Protein AF-A0A963A426-F1 (afdb_monomer)

Structure (mmCIF, N/CA/C/O backbone):
data_AF-A0A963A426-F1
#
_entry.id   AF-A0A963A426-F1
#
loop_
_atom_site.group_PDB
_atom_site.id
_atom_site.type_symbol
_atom_site.label_atom_id
_atom_site.label_alt_id
_atom_site.label_comp_id
_atom_site.label_asym_id
_atom_site.label_entity_id
_atom_site.label_seq_id
_atom_site.pdbx_PDB_ins_code
_atom_site.Cartn_x
_atom_site.Cartn_y
_atom_site.Cartn_z
_atom_site.occupancy
_atom_site.B_iso_or_equiv
_atom_site.auth_seq_id
_atom_site.auth_comp_id
_atom_site.auth_asym_id
_atom_site.auth_atom_id
_atom_site.pdbx_PDB_model_num
ATOM 1 N N . ILE A 1 1 ? 0.569 2.159 19.874 1.00 90.38 1 ILE A N 1
ATOM 2 C CA . ILE A 1 1 ? 0.157 2.071 21.298 1.00 90.38 1 ILE A CA 1
ATOM 3 C C . ILE A 1 1 ? -0.007 0.591 21.613 1.00 90.38 1 ILE A C 1
ATOM 5 O O . ILE A 1 1 ? -0.476 -0.128 20.742 1.00 90.38 1 ILE A O 1
ATOM 9 N N . ASP A 1 2 ? 0.405 0.111 22.784 1.00 93.12 2 ASP A N 1
ATOM 10 C CA . ASP A 1 2 ? 0.306 -1.324 23.084 1.00 93.12 2 ASP A CA 1
ATOM 11 C C . ASP A 1 2 ? -1.154 -1.794 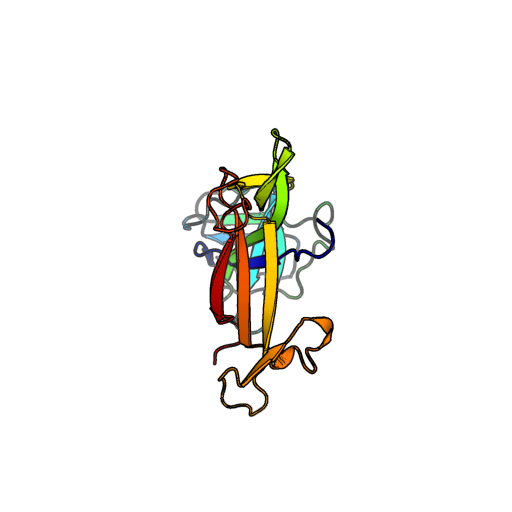23.092 1.00 93.12 2 ASP A C 1
ATOM 13 O O . ASP A 1 2 ? -2.046 -1.092 23.576 1.00 93.12 2 ASP A O 1
ATOM 17 N N . GLY A 1 3 ? -1.388 -2.983 22.533 1.00 93.38 3 GLY A N 1
ATOM 18 C CA . GLY A 1 3 ? -2.722 -3.569 22.401 1.00 93.38 3 GLY A CA 1
ATOM 19 C C . GLY A 1 3 ? -3.587 -2.966 21.290 1.00 93.38 3 GLY A C 1
ATOM 20 O O . GLY A 1 3 ? -4.756 -3.321 21.209 1.00 93.38 3 GLY A O 1
ATOM 21 N N . THR A 1 4 ? -3.048 -2.075 20.450 1.00 96.62 4 THR A N 1
ATOM 22 C CA . THR A 1 4 ? -3.730 -1.530 19.261 1.00 96.62 4 THR A CA 1
ATOM 23 C C . THR A 1 4 ? -2.982 -1.942 18.003 1.00 96.62 4 THR A C 1
ATOM 25 O O . THR A 1 4 ? -1.750 -1.907 18.007 1.00 96.62 4 THR A O 1
ATOM 28 N N . ASP A 1 5 ? -3.701 -2.215 16.924 1.00 96.81 5 ASP A N 1
ATOM 29 C CA . ASP A 1 5 ? -3.092 -2.670 15.676 1.00 96.81 5 ASP A CA 1
ATOM 30 C C . ASP A 1 5 ? -2.456 -1.524 14.872 1.00 96.81 5 ASP A C 1
ATOM 32 O O . ASP A 1 5 ? -2.821 -0.350 15.006 1.00 96.81 5 ASP A O 1
ATOM 36 N N . LEU A 1 6 ? -1.500 -1.885 14.012 1.00 95.69 6 LEU A N 1
ATOM 37 C CA . LEU A 1 6 ? -0.996 -1.055 12.919 1.00 95.69 6 LEU A CA 1
ATOM 38 C C . LEU A 1 6 ? -1.442 -1.688 11.607 1.00 95.69 6 LEU A C 1
ATOM 40 O O . LEU A 1 6 ? -1.247 -2.882 11.397 1.00 95.69 6 LEU A O 1
ATOM 44 N N . ILE A 1 7 ? -2.009 -0.879 10.718 1.00 95.06 7 ILE A N 1
ATOM 45 C CA . ILE A 1 7 ? -2.480 -1.336 9.413 1.00 95.06 7 ILE A CA 1
ATOM 46 C C . ILE A 1 7 ? -1.614 -0.715 8.331 1.00 95.06 7 ILE A C 1
ATOM 48 O O . ILE A 1 7 ? -1.626 0.501 8.156 1.00 95.06 7 ILE A O 1
ATOM 52 N N . THR A 1 8 ? -0.905 -1.551 7.582 1.00 95.12 8 THR A N 1
ATOM 53 C CA . THR A 1 8 ? -0.188 -1.126 6.380 1.00 95.12 8 THR A CA 1
ATOM 54 C C . THR A 1 8 ? -1.044 -1.421 5.156 1.00 95.12 8 THR A C 1
ATOM 56 O O . THR A 1 8 ? -1.484 -2.549 4.938 1.00 95.12 8 THR A O 1
ATOM 59 N N . VAL A 1 9 ? -1.276 -0.396 4.343 1.00 92.62 9 VAL A N 1
ATOM 60 C CA . VAL A 1 9 ? -1.959 -0.497 3.056 1.00 92.62 9 VAL A CA 1
ATOM 61 C C . VAL A 1 9 ? -0.948 -0.224 1.957 1.00 92.62 9 VAL A C 1
ATOM 63 O O . VAL A 1 9 ? -0.367 0.861 1.888 1.00 92.62 9 VAL A O 1
ATOM 66 N N . THR A 1 10 ? -0.775 -1.202 1.073 1.00 92.81 10 THR A N 1
ATOM 67 C CA . THR A 1 10 ? 0.033 -1.072 -0.137 1.00 92.81 10 THR A CA 1
ATOM 68 C C . THR A 1 10 ? -0.809 -1.305 -1.378 1.00 92.81 10 THR A C 1
ATOM 70 O O . THR A 1 10 ? -1.684 -2.173 -1.406 1.00 92.81 10 THR A O 1
ATOM 73 N N . ARG A 1 11 ? -0.581 -0.499 -2.415 1.00 92.12 11 ARG A N 1
ATOM 74 C CA . ARG A 1 11 ? -1.287 -0.629 -3.696 1.00 92.12 11 ARG A CA 1
ATOM 75 C C . ARG A 1 11 ? -0.521 0.049 -4.823 1.00 92.12 11 ARG A C 1
ATOM 77 O O . ARG A 1 11 ? 0.248 0.975 -4.582 1.00 92.12 11 ARG A O 1
ATOM 84 N N . ALA A 1 12 ? -0.803 -0.361 -6.054 1.00 92.50 12 ALA A N 1
ATOM 85 C CA . ALA A 1 12 ? -0.547 0.490 -7.207 1.00 92.50 12 ALA A CA 1
ATOM 86 C C . ALA A 1 12 ? -1.471 1.719 -7.155 1.00 92.50 12 ALA A C 1
ATOM 88 O O . ALA A 1 12 ? -2.623 1.636 -6.703 1.00 92.50 12 ALA A O 1
ATOM 89 N N . ASP A 1 13 ? -0.948 2.863 -7.574 1.00 91.62 13 ASP A N 1
ATOM 90 C CA . ASP A 1 13 ? -1.741 4.062 -7.781 1.00 91.62 13 ASP A CA 1
ATOM 91 C C . ASP A 1 13 ? -2.519 3.993 -9.099 1.00 91.62 13 ASP A C 1
ATOM 93 O O . ASP A 1 13 ? -2.223 3.173 -9.966 1.00 91.62 13 ASP A O 1
ATOM 97 N N . ASP A 1 14 ? -3.514 4.864 -9.250 1.00 88.12 14 ASP A N 1
ATOM 98 C CA . ASP A 1 14 ? -4.361 4.880 -10.448 1.00 88.12 14 ASP A CA 1
ATOM 99 C C . ASP A 1 14 ? -3.643 5.501 -11.661 1.00 88.12 14 ASP A C 1
ATOM 101 O O . ASP A 1 14 ? -4.079 5.330 -12.801 1.00 88.12 14 ASP A O 1
ATOM 105 N N . CYS A 1 15 ? -2.538 6.221 -11.437 1.00 90.31 15 CYS A N 1
ATOM 106 C CA . CYS A 1 15 ? -1.691 6.710 -12.519 1.00 90.31 15 CYS A CA 1
ATOM 107 C C . CYS A 1 15 ? -0.744 5.597 -12.990 1.00 90.31 15 CYS A C 1
ATOM 109 O O . CYS A 1 15 ? -0.148 4.880 -12.180 1.00 90.31 15 CYS A O 1
ATOM 111 N N . GLY A 1 16 ? -0.528 5.516 -14.304 1.00 90.31 16 GLY A N 1
ATOM 112 C CA . GLY A 1 16 ? 0.486 4.636 -14.877 1.00 90.31 16 GLY A CA 1
ATOM 113 C C . GLY A 1 16 ? 1.101 5.159 -16.171 1.00 90.31 16 GLY A C 1
ATOM 114 O O . GLY A 1 16 ? 0.702 6.201 -16.705 1.00 90.31 16 GLY A O 1
ATOM 115 N N . ALA A 1 17 ? 2.080 4.410 -16.672 1.00 93.75 17 ALA A N 1
ATOM 116 C CA . ALA A 1 17 ? 2.681 4.593 -17.985 1.00 93.75 17 ALA A CA 1
ATOM 117 C C . ALA A 1 17 ? 2.955 3.243 -18.657 1.00 93.75 17 ALA A C 1
ATOM 119 O O . ALA A 1 17 ? 3.221 2.240 -17.993 1.00 93.75 17 ALA A O 1
ATOM 120 N N . TYR A 1 18 ? 2.919 3.240 -19.987 1.00 92.00 18 TYR A N 1
ATOM 121 C CA . TYR A 1 18 ? 3.330 2.097 -20.797 1.00 92.00 18 TYR A CA 1
ATOM 122 C C . TYR A 1 18 ? 4.819 2.171 -21.110 1.00 92.00 18 TYR A C 1
ATOM 124 O O . TYR A 1 18 ? 5.374 3.265 -21.296 1.00 92.00 18 TYR A O 1
ATOM 132 N N . LEU A 1 19 ? 5.449 1.004 -21.216 1.00 92.94 19 LEU A N 1
ATOM 133 C CA . LEU A 1 19 ? 6.799 0.904 -21.749 1.00 92.94 19 LEU A CA 1
ATOM 134 C C . LEU A 1 19 ? 6.794 1.266 -23.242 1.00 92.94 19 LEU A C 1
ATOM 136 O O . LEU A 1 19 ? 5.920 0.851 -23.999 1.00 92.94 19 LEU A O 1
ATOM 140 N N . VAL A 1 20 ? 7.782 2.051 -23.673 1.00 89.38 20 VAL A N 1
ATOM 141 C CA . VAL A 1 20 ? 7.953 2.449 -25.091 1.00 89.38 20 VAL A CA 1
ATOM 142 C C . VAL A 1 20 ? 8.964 1.585 -25.838 1.00 89.38 20 VAL A C 1
ATOM 144 O O . VAL A 1 20 ? 9.078 1.680 -27.057 1.00 89.38 20 VAL A O 1
ATOM 147 N N . GLY A 1 21 ? 9.674 0.717 -25.123 1.00 74.94 21 GLY A N 1
ATOM 148 C CA . GLY A 1 21 ? 10.574 -0.276 -25.688 1.00 74.94 21 GLY A CA 1
ATOM 149 C C . GLY A 1 21 ? 10.591 -1.526 -24.821 1.00 74.94 21 GLY A C 1
ATOM 150 O O . GLY A 1 21 ? 10.391 -1.448 -23.609 1.00 74.94 21 GLY A O 1
ATOM 151 N N . ASN A 1 22 ? 10.828 -2.676 -25.448 1.00 67.75 22 ASN A N 1
ATOM 152 C CA . ASN A 1 22 ? 11.162 -3.890 -24.717 1.00 67.75 22 ASN A CA 1
ATOM 153 C C . ASN A 1 22 ? 12.520 -3.686 -24.037 1.00 67.75 22 ASN A C 1
ATOM 155 O O . ASN A 1 22 ? 13.438 -3.119 -24.636 1.00 67.75 22 ASN A O 1
ATOM 159 N N . MET A 1 23 ? 12.675 -4.167 -22.810 1.00 79.38 23 MET A N 1
ATOM 160 C CA . MET A 1 23 ? 14.001 -4.310 -22.226 1.00 79.38 23 MET A CA 1
ATOM 161 C C . MET A 1 23 ? 14.728 -5.434 -22.982 1.00 79.38 23 MET A C 1
ATOM 163 O O . MET A 1 23 ? 14.692 -6.581 -22.563 1.00 79.38 23 MET A O 1
ATOM 167 N N . ASP A 1 24 ? 15.394 -5.136 -24.107 1.00 75.44 24 ASP A N 1
ATOM 168 C CA . ASP A 1 24 ? 16.134 -6.147 -24.896 1.00 75.44 24 ASP A CA 1
ATOM 169 C C . ASP A 1 24 ? 17.109 -6.961 -24.026 1.00 75.44 24 ASP A C 1
ATOM 171 O O . ASP A 1 24 ? 17.360 -8.142 -24.262 1.00 75.44 24 ASP A O 1
ATOM 175 N N . THR A 1 25 ? 17.628 -6.323 -22.976 1.00 80.69 25 THR A N 1
ATOM 176 C CA . THR A 1 25 ? 18.211 -6.995 -21.818 1.00 80.69 25 THR A CA 1
ATOM 177 C C . THR A 1 25 ? 17.698 -6.341 -20.544 1.00 80.69 25 THR A C 1
ATOM 179 O O . THR A 1 25 ? 17.582 -5.111 -20.482 1.00 80.69 25 THR A O 1
ATOM 182 N N . ASP A 1 26 ? 17.439 -7.151 -19.514 1.00 83.56 26 ASP A N 1
ATOM 183 C CA . ASP A 1 26 ? 17.276 -6.634 -18.156 1.00 83.56 26 ASP A CA 1
ATOM 184 C C . ASP A 1 26 ? 18.511 -5.788 -17.829 1.00 83.56 26 ASP A C 1
ATOM 186 O O . ASP A 1 26 ? 19.644 -6.193 -18.092 1.00 83.56 26 ASP A O 1
ATOM 190 N N . ASN A 1 27 ? 18.300 -4.571 -17.357 1.00 87.06 27 ASN A N 1
ATOM 191 C CA . ASN A 1 27 ? 19.330 -3.627 -16.961 1.00 87.06 27 ASN A CA 1
ATOM 192 C C . ASN A 1 27 ? 18.697 -2.596 -16.019 1.00 87.06 27 ASN A C 1
ATOM 194 O O . ASN A 1 27 ? 17.484 -2.572 -15.845 1.00 87.06 27 ASN A O 1
ATOM 198 N N . ALA A 1 28 ? 19.511 -1.701 -15.460 1.00 92.94 28 ALA A N 1
ATOM 199 C CA . ALA A 1 28 ? 19.079 -0.746 -14.441 1.00 92.94 28 ALA A CA 1
ATOM 200 C C . ALA A 1 28 ? 18.176 0.402 -14.951 1.00 92.94 28 ALA A C 1
ATOM 202 O O . ALA A 1 28 ? 18.089 1.430 -14.279 1.00 92.94 28 ALA A O 1
ATOM 203 N N . ASN A 1 29 ? 17.548 0.278 -16.125 1.00 93.88 29 ASN A N 1
ATOM 204 C CA . ASN A 1 29 ? 16.717 1.306 -16.748 1.00 93.88 29 ASN A CA 1
ATOM 205 C C . ASN A 1 29 ? 15.418 0.723 -17.305 1.00 93.88 29 ASN A C 1
ATOM 207 O O . ASN A 1 29 ? 15.432 -0.254 -18.049 1.00 93.88 29 ASN A O 1
ATOM 211 N N . VAL A 1 30 ? 14.314 1.411 -17.032 1.00 94.69 30 VAL A N 1
ATOM 212 C CA . VAL A 1 30 ? 13.008 1.173 -17.651 1.00 94.69 30 VAL A CA 1
ATOM 213 C C . VAL A 1 30 ? 12.637 2.404 -18.472 1.00 94.69 30 VAL A C 1
ATOM 215 O O . VAL A 1 30 ? 12.715 3.526 -17.973 1.00 94.69 30 VAL A O 1
ATOM 218 N N . GLN A 1 31 ? 12.252 2.213 -19.733 1.00 94.31 31 GLN A N 1
ATOM 219 C CA . GLN A 1 31 ? 11.863 3.304 -20.628 1.00 94.31 31 GLN A CA 1
ATOM 220 C C . GLN A 1 31 ? 10.352 3.332 -20.821 1.00 94.31 31 GLN A C 1
ATOM 222 O O . GLN A 1 31 ? 9.761 2.369 -21.307 1.00 94.31 31 GLN A O 1
ATOM 227 N N . VAL A 1 32 ? 9.734 4.459 -20.481 1.00 94.44 32 VAL A N 1
ATOM 228 C CA . VAL A 1 32 ? 8.285 4.669 -20.566 1.00 94.44 32 VAL A CA 1
ATOM 229 C C . VAL A 1 32 ? 7.948 5.872 -21.436 1.00 94.44 32 VAL A C 1
ATOM 231 O O . VAL A 1 32 ? 8.805 6.722 -21.704 1.00 94.44 32 VAL A O 1
ATOM 234 N N . SER A 1 33 ? 6.694 5.952 -21.880 1.00 93.31 33 SER A N 1
ATOM 235 C CA . SER A 1 33 ? 6.192 7.135 -22.585 1.00 93.31 33 SER A CA 1
ATOM 236 C C . SER A 1 33 ? 6.330 8.356 -21.685 1.00 93.31 33 SER A C 1
ATOM 238 O O . SER A 1 33 ? 5.850 8.343 -20.554 1.00 93.31 33 SER A O 1
ATOM 240 N N . ALA A 1 34 ? 6.969 9.419 -22.174 1.00 92.06 34 ALA A N 1
ATOM 241 C CA . ALA A 1 34 ? 7.013 10.694 -21.458 1.00 92.06 34 ALA A CA 1
ATOM 242 C C . ALA A 1 34 ? 5.632 11.374 -21.416 1.00 92.06 34 ALA A C 1
ATOM 244 O O . ALA A 1 34 ? 5.368 12.151 -20.504 1.00 92.06 34 ALA A O 1
ATOM 245 N N . ASP A 1 35 ? 4.755 11.059 -22.375 1.00 90.94 35 ASP A N 1
ATOM 246 C CA . ASP A 1 35 ? 3.339 11.421 -22.328 1.00 90.94 35 ASP A CA 1
ATOM 247 C C . ASP A 1 35 ? 2.597 10.376 -21.490 1.00 90.94 35 ASP A C 1
ATOM 249 O O . ASP A 1 35 ? 2.235 9.298 -21.974 1.00 90.94 35 ASP A O 1
ATOM 253 N N . ASN A 1 36 ? 2.496 10.642 -20.190 1.00 91.00 36 ASN A N 1
ATOM 254 C CA . ASN A 1 36 ? 1.824 9.778 -19.233 1.00 91.00 36 ASN A CA 1
ATOM 255 C C . ASN A 1 36 ? 1.200 10.597 -18.092 1.00 91.00 36 ASN A C 1
ATOM 257 O O . ASN A 1 36 ? 1.490 11.777 -17.906 1.00 91.00 36 ASN A O 1
ATOM 261 N N . THR A 1 37 ? 0.325 9.956 -17.316 1.00 86.94 37 THR A N 1
ATOM 262 C CA . THR A 1 37 ? -0.428 10.612 -16.229 1.00 86.94 37 THR A CA 1
ATOM 263 C C . THR A 1 37 ? 0.327 10.708 -14.902 1.00 86.94 37 THR A C 1
ATOM 265 O O . THR A 1 37 ? -0.170 11.310 -13.952 1.00 86.94 37 THR A O 1
ATOM 268 N N . CYS A 1 38 ? 1.510 10.103 -14.807 1.00 88.44 38 CYS A N 1
ATOM 269 C CA . CYS A 1 38 ? 2.319 10.085 -13.602 1.00 88.44 38 CYS A CA 1
ATOM 270 C C . CYS A 1 38 ? 3.433 11.132 -13.662 1.00 88.44 38 CYS A C 1
ATOM 272 O O . CYS A 1 38 ? 4.339 11.088 -14.491 1.00 88.44 38 CYS A O 1
ATOM 274 N N . ALA A 1 39 ? 3.459 12.022 -12.675 1.00 91.25 39 ALA A N 1
ATOM 275 C CA . ALA A 1 39 ? 4.630 12.850 -12.407 1.00 91.25 39 ALA A CA 1
ATOM 276 C C . ALA A 1 39 ? 5.716 12.013 -11.701 1.00 91.25 39 ALA A C 1
ATOM 278 O O . ALA A 1 39 ? 5.883 12.140 -10.489 1.00 91.25 39 ALA A O 1
ATOM 279 N N . PHE A 1 40 ? 6.368 11.081 -12.408 1.00 94.75 40 PHE A N 1
ATOM 280 C CA . PHE A 1 40 ? 7.450 10.265 -11.841 1.00 94.75 40 PHE A CA 1
ATOM 281 C C . PHE A 1 40 ? 8.642 11.135 -11.451 1.00 94.75 40 PHE A C 1
ATOM 283 O O . PHE A 1 40 ? 9.150 11.911 -12.259 1.00 94.75 40 PHE A O 1
ATOM 290 N N . GLU A 1 41 ? 9.116 10.960 -10.225 1.00 94.75 41 GLU A N 1
ATOM 291 C CA . GLU A 1 41 ? 10.240 11.712 -9.685 1.00 94.75 41 GLU A CA 1
ATOM 292 C C . GLU A 1 41 ? 11.267 10.793 -9.019 1.00 94.75 41 GLU A C 1
ATOM 294 O O . GLU A 1 41 ? 11.003 9.627 -8.716 1.00 94.75 41 GLU A O 1
ATOM 299 N N . GLN A 1 42 ? 12.464 11.332 -8.777 1.00 96.19 42 GLN A N 1
ATOM 300 C CA . GLN A 1 42 ? 13.473 10.637 -7.987 1.00 96.19 42 GLN A CA 1
ATOM 301 C C . GLN A 1 42 ? 12.897 10.257 -6.616 1.00 96.19 42 GLN A C 1
ATOM 303 O O . GLN A 1 42 ? 12.195 11.045 -5.982 1.00 96.19 42 GLN A O 1
ATOM 308 N N . ASN A 1 43 ? 13.244 9.061 -6.145 1.00 96.19 43 ASN A N 1
ATOM 309 C CA . ASN A 1 43 ? 12.800 8.450 -4.893 1.00 96.19 43 ASN A CA 1
ATOM 310 C C . ASN A 1 43 ? 11.337 7.997 -4.825 1.00 96.19 43 ASN A C 1
ATOM 312 O O . ASN A 1 43 ? 10.928 7.473 -3.784 1.00 96.19 43 ASN A O 1
ATOM 316 N N . ASP A 1 44 ? 10.559 8.146 -5.895 1.00 95.62 44 ASP A N 1
ATOM 317 C CA . ASP A 1 44 ? 9.266 7.472 -5.972 1.00 95.62 44 ASP A CA 1
ATOM 318 C C . ASP A 1 44 ? 9.470 5.949 -5.969 1.00 95.62 44 ASP A C 1
ATOM 320 O O . ASP A 1 44 ? 10.386 5.425 -6.613 1.00 95.62 44 ASP A O 1
ATOM 324 N N . LEU A 1 45 ? 8.593 5.243 -5.252 1.00 95.75 45 LEU A N 1
ATOM 325 C CA . LEU A 1 45 ? 8.429 3.802 -5.410 1.00 95.75 45 LEU A CA 1
ATOM 326 C C . LEU A 1 45 ? 7.502 3.549 -6.590 1.00 95.75 45 LEU A C 1
ATOM 328 O O . LEU A 1 45 ? 6.448 4.179 -6.713 1.00 95.75 45 LEU A O 1
ATOM 332 N N . VAL A 1 46 ? 7.885 2.610 -7.442 1.00 96.38 46 VAL A N 1
ATOM 333 C CA . VAL A 1 46 ? 7.124 2.236 -8.628 1.00 96.38 46 VAL A CA 1
ATOM 334 C C . VAL A 1 46 ? 7.048 0.726 -8.761 1.00 96.38 46 VAL A C 1
ATOM 336 O O . VAL A 1 46 ? 8.003 0.008 -8.466 1.00 96.38 46 VAL A O 1
ATOM 339 N N . LEU A 1 47 ? 5.884 0.259 -9.199 1.00 96.19 47 LEU A N 1
ATOM 340 C CA . LEU A 1 47 ? 5.596 -1.138 -9.477 1.00 96.19 47 LEU A CA 1
ATOM 341 C C . LEU A 1 47 ? 5.510 -1.309 -10.991 1.00 96.19 47 LEU A C 1
ATOM 343 O O . LEU A 1 47 ? 4.641 -0.704 -11.619 1.00 96.19 47 LEU A O 1
ATOM 347 N N . ILE A 1 48 ? 6.385 -2.126 -11.565 1.00 95.19 48 ILE A N 1
ATOM 348 C CA . ILE A 1 48 ? 6.258 -2.597 -12.945 1.00 95.19 48 ILE A CA 1
ATOM 349 C C . ILE A 1 48 ? 5.577 -3.962 -12.936 1.00 95.19 48 ILE A C 1
ATOM 351 O O . ILE A 1 48 ? 5.903 -4.800 -12.100 1.00 95.19 48 ILE A O 1
ATOM 355 N N . SER A 1 49 ? 4.617 -4.182 -13.831 1.00 94.50 49 SER A N 1
ATOM 356 C CA . SER A 1 49 ? 3.890 -5.448 -13.924 1.00 94.50 49 SER A CA 1
ATOM 357 C C . SER A 1 49 ? 3.485 -5.762 -15.356 1.00 94.50 49 SER A C 1
ATOM 359 O O . SER A 1 49 ? 3.103 -4.872 -16.114 1.00 94.50 49 SER A O 1
ATOM 361 N N . ASP A 1 50 ? 3.492 -7.050 -15.683 1.00 92.00 50 ASP A N 1
ATOM 362 C CA . ASP A 1 50 ? 2.747 -7.624 -16.804 1.00 92.00 50 ASP A CA 1
ATOM 363 C C . ASP A 1 50 ? 1.753 -8.681 -16.292 1.00 92.00 50 ASP A C 1
ATOM 365 O O . ASP A 1 50 ? 1.448 -8.720 -15.097 1.00 92.00 50 ASP A O 1
ATOM 369 N N . CYS A 1 51 ? 1.213 -9.525 -17.179 1.00 87.00 51 CYS A N 1
ATOM 370 C CA . CYS A 1 51 ? 0.230 -10.547 -16.810 1.00 87.00 51 CYS A CA 1
ATOM 371 C C . CYS A 1 51 ? 0.766 -11.642 -15.871 1.00 87.00 51 CYS A C 1
ATOM 373 O O . CYS A 1 51 ? -0.039 -12.384 -15.310 1.00 87.00 51 CYS A O 1
ATOM 375 N N . GLY A 1 52 ? 2.086 -11.805 -15.746 1.00 88.31 52 GLY A N 1
ATOM 376 C CA . GLY A 1 52 ? 2.688 -12.935 -15.035 1.00 88.31 52 GLY A CA 1
ATOM 377 C C . GLY A 1 52 ? 3.581 -12.551 -13.863 1.00 88.31 52 GLY A C 1
ATOM 378 O O . GLY A 1 52 ? 3.686 -13.325 -12.913 1.00 88.31 52 GLY A O 1
ATOM 379 N N . THR A 1 53 ? 4.242 -11.395 -13.913 1.00 91.50 53 THR A N 1
ATOM 380 C CA . THR A 1 53 ? 5.174 -10.967 -12.862 1.00 91.50 53 THR A CA 1
ATOM 381 C C . THR A 1 53 ? 5.077 -9.477 -12.591 1.00 91.50 53 THR A C 1
ATOM 383 O O . THR A 1 53 ? 4.712 -8.690 -13.464 1.00 91.50 53 THR A O 1
ATOM 386 N N . SER A 1 54 ? 5.477 -9.098 -11.381 1.00 94.00 54 SER A N 1
ATOM 387 C CA . SER A 1 54 ? 5.613 -7.707 -10.978 1.00 94.00 54 SER A CA 1
ATOM 388 C C . SER A 1 54 ? 6.880 -7.502 -10.159 1.00 94.00 54 SER A C 1
ATOM 390 O O . SER A 1 54 ? 7.175 -8.327 -9.293 1.00 94.00 54 SER A O 1
ATOM 392 N N . ASP A 1 55 ? 7.563 -6.380 -10.362 1.00 95.75 55 ASP A N 1
ATOM 393 C CA . ASP A 1 55 ? 8.716 -5.953 -9.571 1.00 95.75 55 ASP A CA 1
ATOM 394 C C . ASP A 1 55 ? 8.490 -4.551 -8.998 1.00 95.75 55 ASP A C 1
ATOM 396 O O . ASP A 1 55 ? 7.921 -3.674 -9.649 1.00 95.75 55 ASP A O 1
ATOM 400 N N . LEU A 1 56 ? 8.961 -4.334 -7.771 1.00 95.94 56 LEU A N 1
ATOM 401 C CA . LEU A 1 56 ? 8.934 -3.043 -7.088 1.00 95.94 56 LEU A CA 1
ATOM 402 C C . LEU A 1 56 ? 10.350 -2.469 -7.042 1.00 95.94 56 LEU A C 1
ATOM 404 O O . LEU A 1 56 ? 11.281 -3.164 -6.634 1.00 95.94 56 LEU A O 1
ATOM 408 N N . PHE A 1 57 ? 10.509 -1.194 -7.390 1.00 96.69 57 PHE A N 1
ATOM 409 C CA . PHE A 1 57 ? 11.783 -0.495 -7.239 1.00 96.69 57 PHE A CA 1
ATOM 410 C C . PHE A 1 57 ? 11.598 0.989 -6.909 1.00 96.69 57 PHE A C 1
ATOM 412 O O . PHE A 1 57 ? 10.553 1.586 -7.158 1.00 96.69 57 PHE A O 1
ATOM 419 N N . GLN A 1 58 ? 12.639 1.594 -6.346 1.00 96.69 58 GLN A N 1
ATOM 420 C CA . GLN A 1 58 ? 12.765 3.030 -6.141 1.00 96.69 58 GLN A CA 1
ATOM 421 C C . GLN A 1 58 ? 13.507 3.668 -7.319 1.00 96.69 58 GLN A C 1
ATOM 423 O O . GLN A 1 58 ? 14.593 3.219 -7.703 1.00 96.69 58 GLN A O 1
ATOM 428 N N . ILE A 1 59 ? 12.952 4.753 -7.858 1.00 96.94 59 ILE A N 1
ATOM 429 C CA . ILE A 1 59 ? 13.596 5.553 -8.904 1.00 96.94 59 ILE A CA 1
ATOM 430 C C . ILE A 1 59 ? 14.822 6.272 -8.326 1.00 96.94 59 ILE A C 1
ATOM 432 O O . ILE A 1 59 ? 14.743 6.967 -7.315 1.00 96.94 59 ILE A O 1
ATOM 436 N N . THR A 1 60 ? 15.959 6.143 -9.005 1.00 97.12 60 THR A N 1
ATOM 437 C CA . THR A 1 60 ? 17.264 6.659 -8.553 1.00 97.12 60 THR A CA 1
ATOM 438 C C . THR A 1 60 ? 17.784 7.856 -9.345 1.00 97.12 60 THR A C 1
ATOM 440 O O . THR A 1 60 ? 18.658 8.566 -8.851 1.00 97.12 60 THR A O 1
ATOM 443 N N . ASN A 1 61 ? 17.257 8.127 -10.539 1.00 96.56 61 ASN A N 1
ATOM 444 C CA . ASN A 1 61 ? 17.546 9.341 -11.308 1.00 96.56 61 ASN A CA 1
ATOM 445 C C . ASN A 1 61 ? 16.429 10.382 -11.140 1.00 96.56 61 ASN A C 1
ATOM 447 O O . ASN A 1 61 ? 15.392 10.079 -10.570 1.00 96.56 61 ASN A O 1
ATOM 451 N N . ASN A 1 62 ? 16.626 11.588 -11.678 1.00 96.56 62 ASN A N 1
ATOM 452 C CA . ASN A 1 62 ? 15.537 12.533 -11.937 1.00 96.56 62 ASN A CA 1
ATOM 453 C C . ASN A 1 62 ? 14.965 12.234 -13.332 1.00 96.56 62 ASN A C 1
ATOM 455 O O . ASN A 1 62 ? 15.647 12.540 -14.317 1.00 96.56 62 ASN A O 1
ATOM 459 N N . PRO A 1 63 ? 13.783 11.599 -13.452 1.00 94.62 63 PRO A N 1
ATOM 460 C CA . PRO A 1 63 ? 13.232 11.239 -14.748 1.00 94.62 63 PRO A CA 1
ATOM 461 C C . PRO A 1 63 ? 12.889 12.471 -15.578 1.00 94.62 63 PRO A C 1
ATOM 463 O O . PRO A 1 63 ? 12.366 13.463 -15.078 1.00 94.62 63 PRO A O 1
ATOM 466 N N . GLY A 1 64 ? 13.168 12.394 -16.873 1.00 89.50 64 GLY A N 1
ATOM 467 C CA . GLY A 1 64 ? 12.841 13.437 -17.831 1.00 89.50 64 GLY A CA 1
ATOM 468 C C . GLY A 1 64 ? 13.130 12.978 -19.253 1.00 89.50 64 GLY A C 1
ATOM 469 O O . GLY A 1 64 ? 13.785 11.955 -19.463 1.00 89.50 64 GLY A O 1
ATOM 470 N N . GLY A 1 65 ? 12.626 13.736 -20.221 1.00 86.06 65 GLY A N 1
ATOM 471 C CA . GLY A 1 65 ? 12.817 13.474 -21.644 1.00 86.06 65 GLY A CA 1
ATOM 472 C C . GLY A 1 65 ? 11.602 13.879 -22.470 1.00 86.06 65 GLY A C 1
ATOM 473 O O . GLY A 1 65 ? 10.498 14.030 -21.949 1.00 86.06 65 GLY A O 1
ATOM 474 N N . THR A 1 66 ? 11.813 14.082 -23.767 1.00 88.44 66 THR A N 1
ATOM 475 C CA . THR A 1 66 ? 10.747 14.299 -24.748 1.00 88.44 66 THR A CA 1
ATOM 476 C C . THR A 1 66 ? 10.448 12.980 -25.459 1.00 88.44 66 THR A C 1
ATOM 478 O O . THR A 1 66 ? 11.344 12.334 -25.997 1.00 88.44 66 THR A O 1
ATOM 481 N N . GLY A 1 67 ? 9.185 12.548 -25.441 1.00 90.62 67 GLY A N 1
ATOM 482 C CA . GLY A 1 67 ? 8.742 11.269 -26.014 1.00 90.62 67 GLY A CA 1
ATOM 483 C C . GLY A 1 67 ? 9.079 10.045 -25.154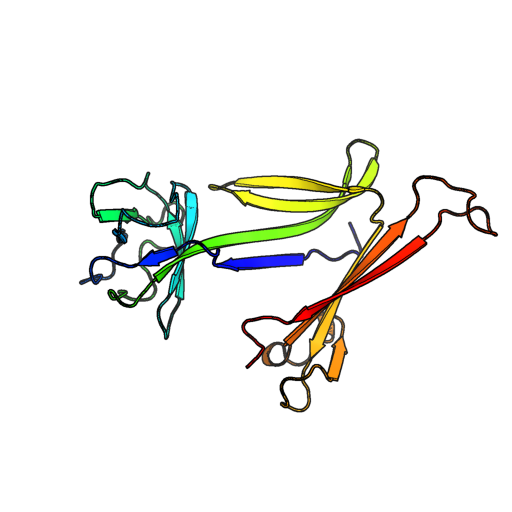 1.00 90.62 67 GLY A C 1
ATOM 484 O O . GLY A 1 67 ? 8.179 9.285 -24.814 1.00 90.62 67 GLY A O 1
ATOM 485 N N . ILE A 1 68 ? 10.341 9.883 -24.746 1.00 92.69 68 ILE A N 1
ATOM 486 C CA . ILE A 1 68 ? 10.806 8.770 -23.903 1.00 92.69 68 ILE A CA 1
ATOM 487 C C . ILE A 1 68 ? 11.325 9.311 -22.571 1.00 92.69 68 ILE A C 1
ATOM 489 O O . ILE A 1 68 ? 12.172 10.202 -22.543 1.00 92.69 68 ILE A O 1
ATOM 493 N N . MET A 1 69 ? 10.848 8.733 -21.472 1.00 94.12 69 MET A N 1
ATOM 494 C CA . MET A 1 69 ? 11.329 8.973 -20.115 1.00 94.12 69 MET A CA 1
ATOM 495 C C . MET A 1 69 ? 12.026 7.711 -19.599 1.00 94.12 69 MET A C 1
ATOM 497 O O . MET A 1 69 ? 11.513 6.607 -19.754 1.00 94.12 69 MET A O 1
ATOM 501 N N . THR A 1 70 ? 13.195 7.867 -18.977 1.00 94.75 70 THR A N 1
ATOM 502 C CA . THR A 1 70 ? 13.937 6.743 -18.379 1.00 94.75 70 THR A CA 1
ATOM 503 C C . THR A 1 70 ? 13.826 6.765 -16.859 1.00 94.75 70 THR A C 1
ATOM 505 O O . THR A 1 70 ? 14.156 7.773 -16.230 1.00 94.75 70 THR A O 1
ATOM 508 N N . LEU A 1 71 ? 13.406 5.642 -16.280 1.00 95.88 71 LEU A N 1
ATOM 509 C CA . LEU A 1 71 ? 13.338 5.386 -14.844 1.00 95.88 71 LEU A CA 1
ATOM 510 C C . LEU A 1 71 ? 14.479 4.433 -14.464 1.00 95.88 71 LEU A C 1
ATOM 512 O O . LEU A 1 71 ? 14.453 3.248 -14.802 1.00 95.88 71 LEU A O 1
ATOM 516 N N . ALA A 1 72 ? 15.506 4.955 -13.799 1.00 96.44 72 ALA A N 1
ATOM 517 C CA . ALA A 1 72 ? 16.678 4.184 -13.400 1.00 96.44 72 ALA A CA 1
ATOM 518 C C . ALA A 1 72 ? 16.522 3.608 -11.987 1.00 96.44 72 ALA A C 1
ATOM 520 O O . ALA A 1 72 ? 16.016 4.291 -11.096 1.00 96.44 72 ALA A O 1
ATOM 521 N N . HIS A 1 73 ? 17.038 2.405 -11.740 1.00 96.38 73 HIS A N 1
ATOM 522 C CA . HIS A 1 73 ? 16.920 1.704 -10.454 1.00 96.38 73 HIS A CA 1
ATOM 523 C C . HIS A 1 73 ? 18.256 1.109 -9.985 1.00 96.38 73 HIS A C 1
ATOM 525 O O . HIS A 1 73 ? 18.464 -0.097 -9.932 1.00 96.38 73 HIS A O 1
ATOM 531 N N . ALA A 1 74 ? 19.223 1.963 -9.653 1.00 96.12 74 ALA A N 1
ATOM 532 C CA . ALA A 1 74 ? 20.530 1.508 -9.182 1.00 96.12 74 ALA A CA 1
ATOM 533 C C . ALA A 1 74 ? 20.482 0.857 -7.776 1.00 96.12 74 ALA A C 1
ATOM 535 O O . ALA A 1 74 ? 19.625 1.179 -6.951 1.00 96.12 74 ALA A O 1
ATOM 536 N N . ASN A 1 75 ? 21.475 0.008 -7.474 1.00 92.94 75 ASN A N 1
ATOM 537 C CA . ASN A 1 75 ? 21.617 -0.780 -6.229 1.00 92.94 75 ASN A CA 1
ATOM 538 C C . ASN A 1 75 ? 21.803 0.088 -4.953 1.00 92.94 75 ASN A C 1
ATOM 540 O O . ASN A 1 75 ? 21.731 -0.392 -3.836 1.00 92.94 75 ASN A O 1
ATOM 544 N N . GLY A 1 76 ? 22.035 1.400 -5.080 1.00 89.25 76 GLY A N 1
ATOM 545 C CA . GLY A 1 76 ? 22.191 2.283 -3.912 1.00 89.25 76 GLY A CA 1
ATOM 546 C C . GLY A 1 76 ? 20.905 2.487 -3.097 1.00 89.25 76 GLY A C 1
ATOM 547 O O . GLY A 1 76 ? 20.976 2.715 -1.893 1.00 89.25 76 GLY A O 1
ATOM 548 N N . SER A 1 77 ? 19.741 2.399 -3.747 1.00 92.69 77 SER A N 1
ATOM 549 C CA . SER A 1 77 ? 18.416 2.554 -3.117 1.00 92.69 77 SER A CA 1
ATOM 550 C C . SER A 1 77 ? 17.526 1.324 -3.306 1.00 92.69 77 SER A C 1
ATOM 552 O O . SER A 1 77 ? 16.407 1.286 -2.813 1.00 92.69 77 SER A O 1
ATOM 554 N N . ASN A 1 78 ? 18.022 0.321 -4.029 1.00 95.56 78 ASN A N 1
ATOM 555 C CA . ASN A 1 78 ? 17.317 -0.910 -4.358 1.00 95.56 78 ASN A CA 1
ATOM 556 C C . ASN A 1 78 ? 18.165 -2.098 -3.921 1.00 95.56 78 ASN A C 1
ATOM 558 O O . ASN A 1 78 ? 19.385 -2.008 -3.904 1.00 95.56 78 ASN A O 1
ATOM 562 N N . THR A 1 79 ? 17.541 -3.235 -3.626 1.00 95.00 79 THR A N 1
ATOM 563 C CA . THR A 1 79 ? 18.259 -4.468 -3.244 1.00 95.00 79 THR A CA 1
ATOM 564 C C . THR A 1 79 ? 19.175 -5.001 -4.351 1.00 95.00 79 THR A C 1
ATOM 566 O O . THR A 1 79 ? 20.124 -5.737 -4.088 1.00 95.00 79 THR A O 1
ATOM 569 N N . THR A 1 80 ? 18.877 -4.647 -5.598 1.00 94.69 80 THR A N 1
ATOM 570 C CA . THR A 1 80 ? 19.629 -4.987 -6.803 1.00 94.69 80 THR A CA 1
ATOM 571 C C . THR A 1 80 ? 19.347 -3.940 -7.885 1.00 94.69 80 THR A C 1
ATOM 573 O O . THR A 1 80 ? 18.398 -3.168 -7.781 1.00 94.69 80 THR A O 1
ATOM 576 N N . ASN A 1 81 ? 20.173 -3.898 -8.931 1.00 94.31 81 ASN A N 1
ATOM 577 C CA . ASN A 1 81 ? 19.956 -3.078 -10.129 1.00 94.31 81 ASN A CA 1
ATOM 578 C C . ASN A 1 81 ? 19.421 -3.890 -11.321 1.00 94.31 81 ASN A C 1
ATOM 580 O O . ASN A 1 81 ? 19.727 -3.584 -12.476 1.00 94.31 81 ASN A O 1
ATOM 584 N N . ARG A 1 82 ? 18.721 -4.979 -11.007 1.00 94.50 82 ARG A N 1
ATOM 585 C CA . ARG A 1 82 ? 18.138 -5.947 -11.932 1.00 94.50 82 ARG A CA 1
ATOM 586 C C . ARG A 1 82 ? 16.705 -6.196 -11.510 1.00 94.50 82 ARG A C 1
ATOM 588 O O . ARG A 1 82 ? 16.453 -6.341 -10.313 1.00 94.50 82 ARG A O 1
ATOM 595 N N . LEU A 1 8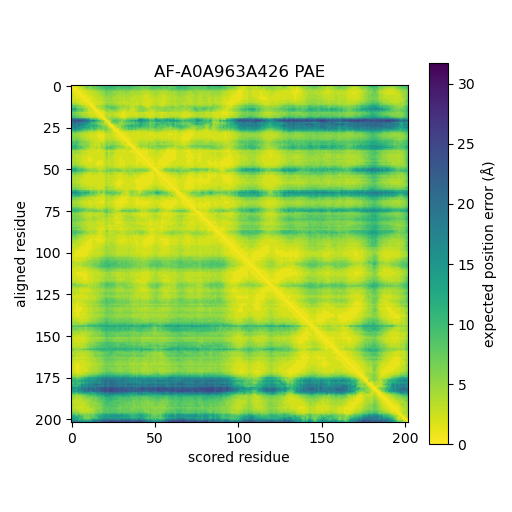3 ? 15.801 -6.267 -12.474 1.00 94.25 83 LEU A N 1
ATOM 596 C CA . LEU A 1 83 ? 14.447 -6.743 -12.220 1.00 94.25 83 LEU A CA 1
ATOM 597 C C . LEU A 1 83 ? 14.431 -8.280 -12.231 1.00 94.25 83 LEU A C 1
ATOM 599 O O . LEU A 1 83 ? 15.446 -8.922 -12.509 1.00 94.25 83 LEU A O 1
ATOM 603 N N . SER A 1 84 ? 13.292 -8.902 -11.923 1.00 93.94 84 SER A N 1
ATOM 604 C CA . SER A 1 84 ? 13.178 -10.368 -11.988 1.00 93.94 84 SER A CA 1
ATOM 605 C C . SER A 1 84 ? 13.327 -10.906 -13.417 1.00 93.94 84 SER A C 1
ATOM 607 O O . SER A 1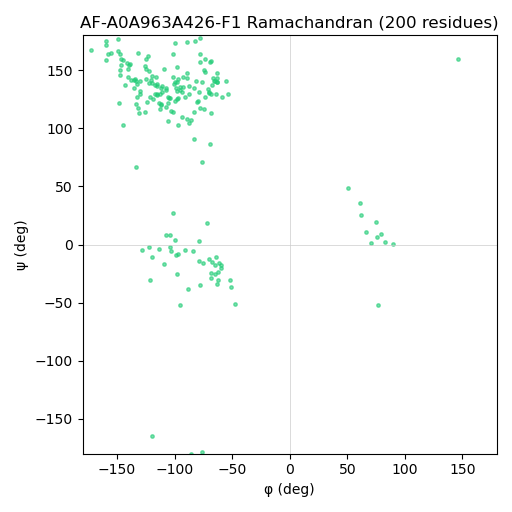 84 ? 13.724 -12.057 -13.616 1.00 93.94 84 SER A O 1
ATOM 609 N N . LYS A 1 85 ? 13.021 -10.066 -14.414 1.00 92.88 85 LYS A N 1
ATOM 610 C CA . LYS A 1 85 ? 13.153 -10.337 -15.846 1.00 92.88 85 LYS A CA 1
ATOM 611 C C . LYS A 1 85 ? 13.189 -9.038 -16.657 1.00 92.88 85 LYS A C 1
ATOM 613 O O . LYS A 1 85 ? 12.893 -7.958 -16.155 1.00 92.88 85 LYS A O 1
ATOM 618 N N . ALA A 1 86 ? 13.480 -9.173 -17.947 1.00 92.56 86 ALA A N 1
ATOM 619 C CA . ALA A 1 86 ? 13.197 -8.135 -18.930 1.00 92.56 86 ALA A CA 1
ATOM 620 C C . ALA A 1 86 ? 11.681 -8.010 -19.168 1.00 92.56 86 ALA A C 1
ATOM 622 O O . ALA A 1 86 ? 11.015 -9.018 -19.418 1.00 92.56 86 ALA A O 1
ATOM 623 N N . TYR A 1 87 ? 11.156 -6.785 -19.122 1.00 93.00 87 TYR A N 1
ATOM 624 C CA . TYR A 1 87 ? 9.750 -6.488 -19.408 1.00 93.00 87 TYR A CA 1
ATOM 625 C C . TYR A 1 87 ? 9.551 -5.989 -20.842 1.00 93.00 87 TYR A C 1
ATOM 627 O O . TYR A 1 87 ? 10.346 -5.194 -21.350 1.00 93.00 87 TYR A O 1
ATOM 635 N N . GLY A 1 88 ? 8.464 -6.451 -21.465 1.00 90.12 88 GLY A N 1
ATOM 636 C CA . GLY A 1 88 ? 8.021 -6.044 -22.795 1.00 90.12 88 GLY A CA 1
ATOM 637 C C . GLY A 1 88 ? 7.155 -4.783 -22.794 1.00 90.12 88 GLY A C 1
ATOM 638 O O . GLY A 1 88 ? 6.859 -4.198 -21.757 1.00 90.12 88 GLY A O 1
ATOM 639 N N . VAL A 1 89 ? 6.720 -4.369 -23.986 1.00 88.25 89 VAL A N 1
ATOM 640 C CA . VAL A 1 89 ? 5.846 -3.191 -24.185 1.00 88.25 89 VAL A CA 1
ATOM 641 C C . VAL A 1 89 ? 4.409 -3.391 -23.682 1.00 88.25 89 VAL A C 1
ATOM 643 O O . VAL A 1 89 ? 3.647 -2.435 -23.589 1.00 88.25 89 VAL A O 1
ATOM 646 N N . ASP A 1 90 ? 4.031 -4.630 -23.374 1.00 89.38 90 ASP A N 1
ATOM 647 C CA . ASP A 1 90 ? 2.776 -4.999 -22.720 1.00 89.38 90 ASP A CA 1
ATOM 648 C C . ASP A 1 90 ? 2.802 -4.756 -21.203 1.00 89.38 90 ASP A C 1
ATOM 650 O O . ASP A 1 90 ? 1.747 -4.730 -20.568 1.00 89.38 90 ASP A O 1
ATOM 654 N N . ALA A 1 91 ? 3.987 -4.535 -20.628 1.00 93.44 91 ALA A N 1
ATOM 655 C CA . ALA A 1 91 ? 4.125 -4.167 -19.232 1.00 93.44 91 ALA A CA 1
ATOM 656 C C . ALA A 1 91 ? 3.710 -2.712 -18.984 1.00 93.44 91 ALA A C 1
ATOM 658 O O . ALA A 1 91 ? 3.870 -1.811 -19.817 1.00 93.44 91 ALA A O 1
ATOM 659 N N . GLN A 1 92 ? 3.220 -2.478 -17.775 1.00 93.69 92 GLN A N 1
ATOM 660 C CA . GLN A 1 92 ? 2.845 -1.164 -17.278 1.00 93.69 92 GLN A CA 1
ATOM 661 C C . GLN A 1 92 ? 3.620 -0.856 -16.009 1.00 93.69 92 GLN A C 1
ATOM 663 O O . GLN A 1 92 ? 3.945 -1.749 -15.226 1.00 93.69 92 GLN A O 1
ATOM 668 N N . ILE A 1 93 ? 3.886 0.428 -15.796 1.00 95.62 93 ILE A N 1
ATOM 669 C CA . ILE A 1 93 ? 4.459 0.931 -14.555 1.00 95.62 93 ILE A CA 1
ATOM 670 C C . ILE A 1 93 ? 3.470 1.850 -13.852 1.00 95.62 93 ILE A C 1
ATOM 672 O O . ILE A 1 93 ? 2.852 2.710 -14.479 1.00 95.62 93 ILE A O 1
ATOM 676 N N . PHE A 1 94 ? 3.350 1.679 -12.543 1.00 95.56 94 PHE A N 1
ATOM 677 C CA . PHE A 1 94 ? 2.471 2.448 -11.672 1.00 95.56 94 PHE A CA 1
ATOM 678 C C . PHE A 1 94 ? 3.287 3.064 -10.547 1.00 95.56 94 PHE A C 1
ATOM 680 O O . PHE A 1 94 ? 4.275 2.476 -10.097 1.00 95.56 94 PHE A O 1
ATOM 687 N N . LYS A 1 95 ? 2.851 4.215 -10.025 1.00 94.94 95 LYS A N 1
ATOM 688 C CA . LYS A 1 95 ? 3.335 4.630 -8.703 1.00 94.94 95 LYS A CA 1
ATOM 689 C C . LYS A 1 95 ? 2.884 3.610 -7.667 1.00 94.94 95 LYS A C 1
ATOM 691 O O . LYS A 1 95 ? 1.790 3.062 -7.759 1.00 94.94 95 LYS A O 1
ATOM 696 N N . PHE A 1 96 ? 3.729 3.347 -6.685 1.00 95.06 96 PHE A N 1
ATOM 697 C CA . PHE A 1 96 ? 3.406 2.457 -5.584 1.00 95.06 96 PHE A CA 1
ATOM 698 C C . PHE A 1 96 ? 3.125 3.276 -4.329 1.00 95.06 96 PHE A C 1
ATOM 700 O O . PHE A 1 9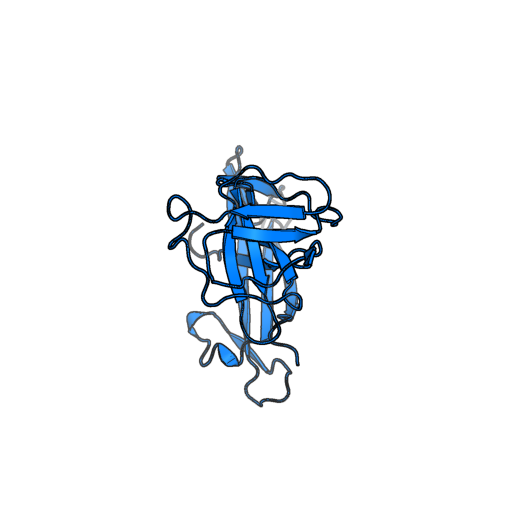6 ? 3.935 4.103 -3.908 1.00 95.06 96 PHE A O 1
ATOM 707 N N . VAL A 1 97 ? 1.963 3.039 -3.733 1.00 94.12 97 VAL A N 1
ATOM 708 C CA . VAL A 1 97 ? 1.511 3.696 -2.511 1.00 94.12 97 VAL A CA 1
ATOM 709 C C . VAL A 1 97 ? 1.792 2.777 -1.333 1.00 94.12 97 VAL A C 1
ATOM 711 O O . VAL A 1 97 ? 1.434 1.600 -1.367 1.00 94.12 97 VAL A O 1
ATOM 714 N N . HIS A 1 98 ? 2.385 3.337 -0.282 1.00 95.44 98 HIS A N 1
ATOM 715 C CA . HIS A 1 98 ? 2.580 2.685 1.006 1.00 95.44 98 HIS A CA 1
ATOM 716 C C . HIS A 1 98 ? 2.125 3.628 2.120 1.00 95.44 98 HIS A C 1
ATOM 718 O O . HIS A 1 98 ? 2.711 4.698 2.311 1.00 95.44 98 HIS A O 1
ATOM 724 N N . SER A 1 99 ? 1.105 3.214 2.866 1.00 96.88 99 SER A N 1
ATOM 725 C CA . SER A 1 99 ? 0.502 4.000 3.942 1.00 96.88 99 SER A CA 1
ATOM 726 C C . SER A 1 99 ? 0.337 3.153 5.196 1.00 96.88 99 SER A C 1
ATOM 728 O O . SER A 1 99 ? -0.303 2.107 5.146 1.00 96.88 99 SER A O 1
ATOM 730 N N . ASP A 1 100 ? 0.839 3.635 6.328 1.00 97.50 100 ASP A N 1
ATOM 731 C CA . ASP A 1 100 ? 0.592 3.040 7.640 1.00 97.50 100 ASP A CA 1
ATOM 732 C C . ASP A 1 100 ? -0.483 3.827 8.385 1.00 97.50 100 ASP A C 1
ATOM 734 O O . ASP A 1 100 ? -0.444 5.057 8.418 1.00 97.50 100 ASP A O 1
ATOM 738 N N . PHE A 1 101 ? -1.398 3.126 9.044 1.00 97.50 101 PHE A N 1
ATOM 739 C CA . PHE A 1 101 ? -2.409 3.685 9.934 1.00 97.50 101 PHE A CA 1
ATOM 740 C C . PHE A 1 101 ? -2.214 3.114 11.335 1.00 97.50 101 PHE A C 1
ATOM 742 O O . PHE A 1 101 ? -2.170 1.896 11.511 1.00 97.50 101 PHE A O 1
ATOM 749 N N . TYR A 1 102 ? -2.079 3.980 12.335 1.00 98.00 102 TYR A N 1
ATOM 750 C CA . TYR A 1 102 ? -1.813 3.563 13.714 1.00 98.00 102 TYR A CA 1
ATOM 751 C C . TYR A 1 102 ? -2.234 4.625 14.723 1.00 98.00 102 TYR A C 1
ATOM 753 O O . TYR A 1 102 ? -2.438 5.793 14.389 1.00 98.00 102 TYR A O 1
ATOM 761 N N . LEU A 1 103 ? -2.339 4.213 15.988 1.00 97.94 103 LEU A N 1
ATOM 762 C CA . LEU A 1 103 ? -2.625 5.125 17.089 1.00 97.94 103 LEU A CA 1
ATOM 763 C C . LEU A 1 103 ? -1.347 5.640 17.752 1.00 97.94 103 LEU A C 1
ATOM 765 O O . LEU A 1 103 ? -0.430 4.874 18.080 1.00 97.94 103 LEU A O 1
ATOM 769 N N . LYS A 1 104 ? -1.336 6.946 18.010 1.00 97.06 104 LYS A N 1
ATOM 770 C CA . LYS A 1 104 ? -0.265 7.691 18.683 1.00 97.06 104 LYS A CA 1
ATOM 771 C C . LYS A 1 104 ? -0.887 8.800 19.542 1.00 97.06 104 LYS A C 1
ATOM 773 O O . LYS A 1 104 ? -2.035 9.180 19.327 1.00 97.06 104 LYS A O 1
ATOM 778 N N . GLN A 1 105 ? -0.152 9.290 20.540 1.00 96.44 105 GLN A N 1
ATOM 779 C CA . GLN A 1 105 ? -0.536 10.511 21.253 1.00 96.44 105 GLN A CA 1
ATOM 780 C C . GLN A 1 105 ? -0.162 11.747 20.432 1.00 96.44 105 GLN A C 1
ATOM 782 O O . GLN A 1 105 ? 0.972 11.853 19.958 1.00 96.44 105 GLN A O 1
ATOM 787 N N . ASN A 1 106 ? -1.100 12.674 20.283 1.00 94.75 106 ASN A N 1
ATOM 788 C CA . ASN A 1 106 ? -0.851 13.951 19.637 1.00 94.75 106 ASN A CA 1
ATOM 789 C C . ASN A 1 106 ? -0.081 14.922 20.543 1.00 94.75 106 ASN A C 1
ATOM 791 O O . ASN A 1 106 ? 0.283 14.602 21.677 1.00 94.75 106 ASN A O 1
ATOM 795 N N . ALA A 1 107 ? 0.165 16.134 20.041 1.00 94.12 107 ALA A N 1
ATOM 796 C CA . ALA A 1 107 ? 0.901 17.174 20.763 1.00 94.12 107 ALA A CA 1
ATOM 797 C C . ALA A 1 107 ? 0.252 17.587 22.103 1.00 94.12 107 ALA A C 1
ATOM 799 O O . ALA A 1 107 ? 0.923 18.174 22.949 1.00 94.12 107 ALA A O 1
ATOM 800 N N . PHE A 1 108 ? -1.028 17.264 22.308 1.00 92.56 108 PHE A N 1
ATOM 801 C CA . PHE A 1 108 ? -1.783 17.544 23.531 1.00 92.56 108 PHE A CA 1
ATOM 802 C C . PHE A 1 108 ? -1.882 16.328 24.469 1.00 92.56 108 PHE A C 1
ATOM 804 O O . PHE A 1 108 ? -2.533 16.406 25.508 1.00 92.56 108 PHE A O 1
ATOM 811 N N . GLY A 1 109 ? -1.234 15.208 24.129 1.00 92.00 109 GLY A N 1
ATOM 812 C CA . GLY A 1 109 ? -1.279 13.965 24.905 1.00 92.00 109 GLY A CA 1
ATOM 813 C C . GLY A 1 109 ? -2.550 13.138 24.688 1.00 92.00 109 GLY A C 1
ATOM 814 O O . GLY A 1 109 ? -2.765 12.149 25.392 1.00 92.00 109 GLY A O 1
ATOM 815 N N . GLU A 1 110 ? -3.392 13.504 23.720 1.00 92.31 110 GLU A N 1
ATOM 816 C CA . GLU A 1 110 ? -4.619 12.777 23.392 1.00 92.31 110 GLU A CA 1
ATOM 817 C C . GLU A 1 110 ? -4.335 11.690 22.353 1.00 92.31 110 GLU A C 1
ATOM 819 O O . GLU A 1 110 ? -3.517 11.872 21.453 1.00 92.31 110 GLU A O 1
ATOM 824 N N . ARG A 1 111 ? -4.999 10.533 22.458 1.00 95.69 111 ARG A N 1
ATOM 825 C CA . ARG A 1 111 ? -4.868 9.482 21.440 1.00 95.69 111 ARG A CA 1
ATOM 826 C C . ARG A 1 111 ? -5.564 9.916 20.154 1.00 95.69 111 ARG A C 1
ATOM 828 O O . ARG A 1 111 ? -6.711 10.358 20.189 1.00 95.69 111 ARG A O 1
ATOM 835 N N . ALA A 1 112 ? -4.884 9.735 19.032 1.00 96.75 112 ALA A N 1
ATOM 836 C CA . ALA A 1 112 ? -5.407 10.030 17.711 1.00 96.75 112 ALA A CA 1
ATOM 837 C C . ALA A 1 112 ? -4.987 8.949 16.709 1.00 96.75 112 ALA A C 1
ATOM 839 O O . ALA A 1 112 ? -3.970 8.267 16.886 1.00 96.75 112 ALA A O 1
ATOM 840 N N . LEU A 1 113 ? -5.786 8.803 15.654 1.00 97.56 113 LEU A N 1
ATOM 841 C CA . LEU A 1 113 ? -5.442 8.027 14.476 1.00 97.56 113 LEU A CA 1
ATOM 842 C C . LEU A 1 113 ? -4.521 8.857 13.590 1.00 97.56 113 LEU A C 1
ATOM 844 O O . LEU A 1 113 ? -4.876 9.953 13.152 1.00 97.56 113 LEU A O 1
ATOM 848 N N . TYR A 1 114 ? -3.359 8.296 13.300 1.00 98.31 114 TYR A N 1
ATOM 849 C CA . TYR A 1 114 ? -2.379 8.857 12.390 1.00 98.31 114 TYR A CA 1
ATOM 850 C C . TYR A 1 114 ? -2.312 8.034 11.112 1.00 98.31 114 TYR A C 1
ATOM 852 O O . TYR A 1 114 ? -2.540 6.822 11.121 1.00 98.31 114 TYR A O 1
ATOM 860 N N . ARG A 1 115 ? -1.958 8.714 10.023 1.00 98.06 115 ARG A N 1
ATOM 861 C CA . ARG A 1 115 ? -1.521 8.108 8.770 1.00 98.06 115 ARG A CA 1
ATOM 862 C C . ARG A 1 115 ? -0.084 8.517 8.500 1.00 98.06 115 ARG A C 1
ATOM 864 O O . ARG A 1 115 ? 0.267 9.683 8.667 1.00 98.06 115 ARG A O 1
ATOM 871 N N . ARG A 1 116 ? 0.736 7.570 8.063 1.00 97.88 116 ARG A N 1
ATOM 872 C CA . ARG A 1 116 ? 2.115 7.801 7.650 1.00 97.88 116 ARG A CA 1
ATOM 873 C C . ARG A 1 116 ? 2.319 7.269 6.243 1.00 97.88 116 ARG A C 1
ATOM 875 O O . ARG A 1 116 ? 2.241 6.067 6.020 1.00 97.88 116 ARG A O 1
ATOM 882 N N . ASP A 1 117 ? 2.580 8.167 5.309 1.00 97.06 117 ASP A N 1
ATOM 883 C CA . ASP A 1 117 ? 2.787 7.851 3.900 1.00 97.06 117 ASP A CA 1
ATOM 884 C C . ASP A 1 117 ? 4.275 7.823 3.567 1.00 97.06 117 ASP A C 1
ATOM 886 O O . ASP A 1 117 ? 5.037 8.674 4.030 1.00 97.06 117 ASP A O 1
ATOM 890 N N . TRP A 1 118 ? 4.696 6.869 2.740 1.00 94.12 118 TRP A N 1
ATOM 891 C CA . TRP A 1 118 ? 6.005 6.940 2.101 1.00 94.12 118 TRP A CA 1
ATOM 892 C C . TRP A 1 118 ? 5.950 7.910 0.921 1.00 94.12 118 TRP A C 1
ATOM 894 O O . TRP A 1 118 ? 5.235 7.680 -0.054 1.00 94.12 118 TRP A O 1
ATOM 904 N N . VAL A 1 119 ? 6.721 8.990 0.996 1.00 93.25 119 VAL A N 1
ATOM 905 C CA . VAL A 1 119 ? 6.802 10.022 -0.037 1.00 93.25 119 VAL A CA 1
ATOM 906 C C . VAL A 1 119 ? 8.270 10.295 -0.334 1.00 93.25 119 VAL A C 1
ATOM 908 O O . VA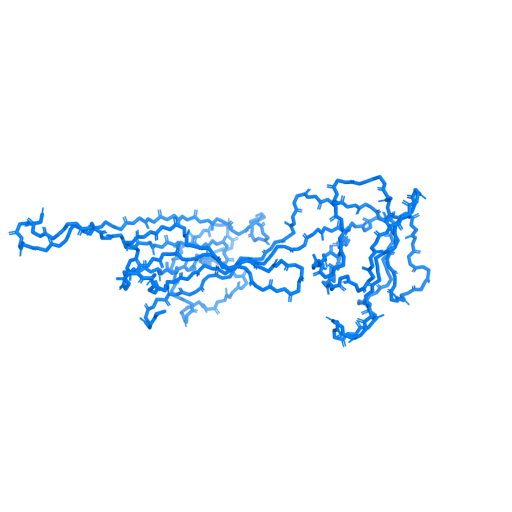L A 1 119 ? 8.997 10.824 0.505 1.00 93.25 119 VAL A O 1
ATOM 911 N N . LYS A 1 120 ? 8.707 9.950 -1.549 1.00 88.81 120 LYS A N 1
ATOM 912 C CA . LYS A 1 120 ? 10.024 10.318 -2.098 1.00 88.81 120 LYS A CA 1
ATOM 913 C C . LYS A 1 120 ? 11.206 10.008 -1.165 1.00 88.81 120 LYS A C 1
ATOM 915 O O . LYS A 1 120 ? 12.076 10.851 -0.952 1.00 88.81 120 LYS A O 1
ATOM 920 N N . GLY A 1 121 ? 11.264 8.792 -0.621 1.00 86.12 121 GLY A N 1
ATOM 921 C CA . GLY A 1 121 ? 12.397 8.348 0.203 1.00 86.12 121 GLY A CA 1
ATOM 922 C C . GLY A 1 121 ? 12.263 8.632 1.702 1.00 86.12 121 GLY A C 1
ATOM 923 O O . GLY A 1 121 ? 13.176 8.310 2.461 1.00 86.12 121 GLY A O 1
ATOM 924 N N . ALA A 1 122 ? 11.157 9.238 2.137 1.00 91.62 122 ALA A N 1
ATOM 925 C CA . ALA A 1 122 ? 10.908 9.551 3.537 1.00 91.62 122 ALA A CA 1
ATOM 926 C C . ALA A 1 122 ? 9.459 9.259 3.929 1.00 91.62 122 ALA A C 1
ATOM 928 O O . ALA A 1 122 ? 8.547 9.295 3.106 1.00 91.62 122 ALA A O 1
ATOM 929 N N . TYR A 1 123 ? 9.240 9.012 5.217 1.00 94.94 123 TYR A N 1
ATOM 930 C CA . TYR A 1 123 ? 7.896 8.919 5.768 1.00 94.94 123 TYR A CA 1
ATOM 931 C C . TYR A 1 123 ? 7.377 10.297 6.182 1.00 94.94 123 TYR A C 1
ATOM 933 O O . TYR A 1 123 ? 8.033 11.009 6.944 1.00 94.94 123 TYR A O 1
ATOM 941 N N . VAL A 1 124 ? 6.173 10.636 5.727 1.00 97.31 124 VAL A N 1
ATOM 942 C CA . VAL A 1 124 ? 5.435 11.843 6.107 1.00 97.31 124 VAL A CA 1
ATOM 943 C C . VAL A 1 124 ? 4.222 11.423 6.927 1.00 97.31 124 VAL A C 1
ATOM 945 O O . VAL A 1 124 ? 3.389 10.648 6.468 1.00 97.31 124 VAL A O 1
ATOM 948 N N . GLU A 1 125 ? 4.140 11.905 8.163 1.00 96.88 125 GLU A N 1
ATOM 949 C CA . GLU A 1 125 ? 3.072 11.571 9.109 1.00 96.88 125 GLU A CA 1
ATOM 950 C C . GLU A 1 125 ? 2.032 12.704 9.171 1.00 96.88 125 GLU A C 1
ATOM 952 O O . GLU A 1 125 ? 2.371 13.884 9.072 1.00 96.88 125 GLU A O 1
ATOM 957 N N . SER A 1 126 ? 0.754 12.362 9.329 1.00 97.56 126 SER A N 1
ATOM 958 C CA . SER A 1 126 ? -0.355 13.303 9.515 1.00 97.56 126 SER A CA 1
ATOM 959 C C . SER A 1 126 ? -1.386 12.747 10.496 1.00 97.56 126 SER A C 1
ATOM 961 O O . SER A 1 126 ? -1.745 11.569 10.440 1.00 97.56 126 SER A O 1
ATOM 963 N N . GLU A 1 127 ? -1.873 13.601 11.395 1.00 97.44 127 GLU A N 1
ATOM 964 C CA . GLU A 1 127 ? -3.010 13.283 12.261 1.00 97.44 127 GLU A CA 1
ATOM 965 C C . GLU A 1 127 ? -4.294 13.325 11.433 1.00 97.44 127 GLU A C 1
ATOM 967 O O . GLU A 1 127 ? -4.553 14.309 10.742 1.00 97.44 127 GLU A O 1
ATOM 972 N N . LEU A 1 128 ? -5.084 12.254 11.477 1.00 96.38 128 LEU A N 1
ATOM 973 C CA . LEU A 1 128 ? -6.354 12.187 10.758 1.00 96.38 128 LEU A CA 1
ATOM 974 C C . LEU A 1 128 ? -7.520 12.572 11.657 1.00 96.38 128 LEU A C 1
ATOM 976 O O . LEU A 1 128 ? -8.359 13.386 11.280 1.00 96.38 128 LEU A O 1
ATOM 980 N N . VAL A 1 129 ? -7.598 11.922 12.820 1.00 94.69 129 VAL A N 1
ATOM 981 C CA . VAL A 1 129 ? -8.750 12.013 13.718 1.00 94.69 129 VAL A CA 1
ATOM 982 C C . VAL A 1 129 ? -8.284 11.859 15.158 1.00 94.69 129 VAL A C 1
ATOM 984 O O . VAL A 1 129 ? -7.716 10.835 15.535 1.00 94.69 129 VAL A O 1
ATOM 987 N N . GLU A 1 130 ? -8.562 12.862 15.974 1.00 94.62 130 GLU A N 1
ATOM 988 C CA . GLU A 1 130 ? -8.391 12.820 17.425 1.00 94.62 130 GLU A CA 1
ATOM 989 C C . GLU A 1 130 ? -9.465 11.960 18.115 1.00 94.62 130 GLU A C 1
ATOM 991 O O . GLU A 1 130 ? -10.544 11.722 17.574 1.00 94.62 130 GLU A O 1
ATOM 996 N N . GLY A 1 131 ? -9.198 11.508 19.340 1.00 94.38 131 GLY A N 1
ATOM 997 C CA . GLY A 1 131 ? -10.180 10.769 20.138 1.00 94.38 131 GLY A CA 1
ATOM 998 C C . GLY A 1 131 ? -10.396 9.326 19.681 1.00 94.38 131 GLY A C 1
ATOM 999 O O . GLY A 1 131 ? -11.405 8.721 20.036 1.00 94.38 131 GLY A O 1
ATOM 1000 N N . VAL A 1 132 ? -9.459 8.752 18.922 1.00 96.38 132 VAL A N 1
ATOM 1001 C CA . VAL A 1 132 ? -9.465 7.327 18.564 1.00 96.38 132 VAL A CA 1
ATOM 1002 C C . VAL A 1 132 ? -8.617 6.564 19.578 1.00 96.38 132 VAL A C 1
ATOM 1004 O O . VAL A 1 132 ? -7.397 6.711 19.628 1.00 96.38 132 VAL A O 1
ATOM 1007 N N . PHE A 1 133 ? -9.269 5.760 20.416 1.00 95.25 133 PHE A N 1
ATOM 1008 C CA . PHE A 1 133 ? -8.643 5.098 21.564 1.00 95.25 133 PHE A CA 1
ATOM 1009 C C . PHE A 1 133 ? -8.233 3.655 21.303 1.00 95.25 133 PHE A C 1
ATOM 1011 O O . PHE A 1 133 ? -7.308 3.172 21.965 1.00 95.25 133 PHE A O 1
ATOM 1018 N N . ASN A 1 134 ? -8.895 2.994 20.352 1.00 97.12 134 ASN A N 1
ATOM 1019 C CA . ASN A 1 134 ? -8.568 1.643 19.922 1.00 97.12 134 ASN A CA 1
ATOM 1020 C C . ASN A 1 134 ? -8.717 1.499 18.401 1.00 97.12 134 ASN A C 1
ATOM 1022 O O . ASN A 1 134 ? -9.624 2.087 17.812 1.00 97.12 134 ASN A O 1
ATOM 1026 N N . LEU A 1 135 ? -7.829 0.710 17.801 1.00 97.50 135 LEU A N 1
ATOM 1027 C CA . LEU A 1 135 ? -7.843 0.279 16.405 1.00 97.50 135 LEU A CA 1
ATOM 1028 C C . LEU A 1 135 ? -7.578 -1.224 16.419 1.00 97.50 135 LEU A C 1
ATOM 1030 O O . LEU A 1 135 ? -6.561 -1.650 16.965 1.00 97.50 135 LEU A O 1
ATOM 1034 N N . GLN A 1 136 ? -8.510 -1.997 15.872 1.00 97.69 136 GLN A N 1
ATOM 1035 C CA . GLN A 1 136 ? -8.430 -3.455 15.791 1.00 97.69 136 GLN A CA 1
ATOM 1036 C C . GLN A 1 136 ? -8.805 -3.922 14.388 1.00 97.69 136 GLN A C 1
ATOM 1038 O O . GLN A 1 136 ? -9.766 -3.407 13.804 1.00 97.69 136 GLN A O 1
ATOM 1043 N N . ALA A 1 137 ? -8.098 -4.922 13.881 1.00 97.19 137 ALA A N 1
ATOM 1044 C CA . ALA A 1 137 ? -8.394 -5.606 12.637 1.00 97.19 137 ALA A CA 1
ATOM 1045 C C . ALA A 1 137 ? -8.760 -7.070 12.885 1.00 97.19 137 ALA A C 1
ATOM 1047 O O . ALA A 1 137 ? -8.127 -7.783 13.660 1.00 97.19 137 ALA A O 1
ATOM 1048 N N . LEU A 1 138 ? -9.783 -7.525 12.169 1.00 97.62 138 LEU A N 1
ATOM 1049 C CA . LEU A 1 138 ? -10.086 -8.939 12.005 1.00 97.62 138 LEU A CA 1
ATOM 1050 C C . LEU A 1 138 ? -10.029 -9.296 10.524 1.00 97.62 138 LEU A C 1
ATOM 1052 O O . LEU A 1 138 ? -10.430 -8.502 9.671 1.00 97.62 138 LEU A O 1
ATOM 1056 N N . TYR A 1 139 ? -9.575 -10.503 10.231 1.00 96.69 139 TYR A N 1
ATOM 1057 C CA . TYR A 1 139 ? -9.365 -11.015 8.885 1.00 96.69 139 TYR A CA 1
ATOM 1058 C C . TYR A 1 139 ? -10.490 -11.973 8.526 1.00 96.69 139 TYR A C 1
ATOM 1060 O O . TYR A 1 139 ? -10.796 -12.894 9.282 1.00 96.69 139 TYR A O 1
ATOM 1068 N N . GLY A 1 140 ? -11.138 -11.700 7.399 1.00 96.38 140 GLY A N 1
ATOM 1069 C CA . GLY A 1 140 ? -12.218 -12.501 6.859 1.00 96.38 140 GLY A CA 1
ATOM 1070 C C . GLY A 1 140 ? -11.676 -13.683 6.070 1.00 96.38 140 GLY A C 1
ATOM 1071 O O . GLY A 1 140 ? -11.060 -13.465 5.029 1.00 96.38 140 GLY A O 1
ATOM 1072 N N . GLU A 1 141 ? -11.908 -14.901 6.550 1.00 95.69 141 GLU A N 1
ATOM 1073 C CA . GLU A 1 141 ? -11.516 -16.141 5.876 1.00 95.69 141 GLU A CA 1
ATOM 1074 C C . GLU A 1 141 ? -12.690 -16.766 5.118 1.00 95.69 141 GLU A C 1
ATOM 1076 O O . GLU A 1 141 ? -13.791 -16.901 5.660 1.00 95.69 141 GLU A O 1
ATOM 1081 N N . ASP A 1 142 ? -12.420 -17.185 3.883 1.00 94.56 142 ASP A N 1
ATOM 1082 C CA . ASP A 1 142 ? -13.247 -18.107 3.105 1.00 94.56 142 ASP A CA 1
ATOM 1083 C C . ASP A 1 142 ? -12.811 -19.551 3.390 1.00 94.56 142 ASP A C 1
ATOM 1085 O O . ASP A 1 142 ? -11.732 -20.008 3.003 1.00 94.56 142 ASP A O 1
ATOM 1089 N N . THR A 1 143 ? -13.637 -20.284 4.117 1.00 94.19 143 THR A N 1
ATOM 1090 C CA . THR A 1 143 ? -13.357 -21.668 4.513 1.00 94.19 143 THR A CA 1
ATOM 1091 C C . THR A 1 143 ? -14.046 -22.691 3.615 1.00 94.19 143 THR A C 1
ATOM 1093 O O . THR A 1 143 ? -13.744 -23.883 3.712 1.00 94.19 143 THR A O 1
ATOM 1096 N N . THR A 1 144 ? -14.937 -22.243 2.729 1.00 93.25 144 THR A N 1
ATOM 1097 C CA . THR A 1 144 ? -15.757 -23.099 1.864 1.00 93.25 144 THR A CA 1
ATOM 1098 C C . THR A 1 144 ? -15.432 -22.963 0.373 1.00 93.25 144 THR A C 1
ATOM 1100 O O . THR A 1 144 ? -15.921 -23.766 -0.423 1.00 93.25 144 THR A O 1
ATOM 1103 N N . ALA A 1 145 ? -14.519 -22.054 0.018 1.00 87.88 145 ALA A N 1
ATOM 1104 C CA . ALA A 1 145 ? -14.039 -21.763 -1.332 1.00 87.88 145 ALA A CA 1
ATOM 1105 C C . ALA A 1 145 ? -15.143 -21.270 -2.285 1.00 87.88 145 ALA A C 1
ATOM 1107 O O . ALA A 1 145 ? -15.139 -21.606 -3.473 1.00 87.88 145 ALA A O 1
ATOM 1108 N N . ASP A 1 146 ? -16.092 -20.490 -1.765 1.00 90.69 146 ASP A N 1
ATOM 1109 C CA . ASP A 1 146 ? -17.175 -19.868 -2.536 1.00 90.69 146 ASP A CA 1
ATOM 1110 C C . ASP A 1 146 ? -16.960 -18.360 -2.784 1.00 90.69 146 ASP A C 1
ATOM 1112 O O . ASP A 1 146 ? -17.843 -17.684 -3.317 1.00 90.69 146 ASP A O 1
ATOM 1116 N N . PHE A 1 147 ? -15.774 -17.851 -2.434 1.00 86.50 147 PHE A N 1
ATOM 1117 C CA . PHE A 1 147 ? -15.356 -16.450 -2.503 1.00 86.50 147 PHE A CA 1
ATOM 1118 C C . PHE A 1 147 ? -16.103 -15.509 -1.549 1.00 86.50 147 PHE A C 1
ATOM 1120 O O . PHE A 1 147 ? -15.923 -14.287 -1.612 1.00 86.50 147 PHE A O 1
ATOM 1127 N N . SER A 1 148 ? -16.886 -16.050 -0.617 1.00 91.56 148 SER A N 1
ATOM 1128 C CA . SER A 1 148 ? -17.518 -15.310 0.470 1.00 91.56 148 SER A CA 1
ATOM 1129 C C . SER A 1 148 ? -16.700 -15.424 1.757 1.00 91.56 148 SER A C 1
ATOM 1131 O O . SER A 1 148 ? -15.944 -16.363 1.974 1.00 91.56 148 SER A O 1
ATOM 1133 N N . THR A 1 149 ? -16.800 -14.430 2.640 1.00 94.56 149 THR A N 1
ATOM 1134 C CA . THR A 1 149 ? -16.204 -14.535 3.980 1.00 94.56 149 THR A CA 1
ATOM 1135 C C . THR A 1 149 ? -17.132 -15.343 4.888 1.00 94.56 149 THR A C 1
ATOM 1137 O O . THR A 1 149 ? -18.257 -14.908 5.138 1.00 94.56 149 THR A O 1
ATOM 1140 N N . ASP A 1 150 ? -16.637 -16.438 5.463 1.00 95.25 150 ASP A N 1
ATOM 1141 C CA . ASP A 1 150 ? -17.384 -17.269 6.418 1.00 95.25 150 ASP A CA 1
ATOM 1142 C C . ASP A 1 150 ? -17.218 -16.786 7.863 1.00 95.25 150 ASP A C 1
ATOM 1144 O O . ASP A 1 150 ? -18.158 -16.795 8.663 1.00 95.25 150 ASP A O 1
ATOM 1148 N N . GLN A 1 151 ? -16.007 -16.347 8.211 1.00 96.19 151 GLN A N 1
ATOM 1149 C CA . GLN A 1 151 ? -15.650 -15.969 9.575 1.00 96.19 151 GLN A CA 1
ATOM 1150 C C . GLN A 1 151 ? -14.640 -14.825 9.618 1.00 96.19 151 GLN A C 1
ATOM 1152 O O . GLN A 1 151 ? -13.853 -14.648 8.696 1.00 96.19 151 GLN A O 1
ATOM 1157 N N . TYR A 1 152 ? -14.646 -14.071 10.721 1.00 97.31 152 TYR A N 1
ATOM 1158 C CA . TYR A 1 152 ? -13.647 -13.042 11.013 1.00 97.31 152 TYR A CA 1
ATOM 1159 C C . TYR A 1 152 ? -12.817 -13.459 12.221 1.00 97.31 152 TYR A C 1
ATOM 1161 O O . TYR A 1 152 ? -13.365 -13.653 13.308 1.00 97.31 152 TYR A O 1
ATOM 1169 N N . VAL A 1 153 ? -11.506 -13.559 12.034 1.00 97.31 153 VAL A N 1
ATOM 1170 C CA . VAL A 1 153 ? -10.558 -14.037 13.047 1.00 97.31 153 VAL A CA 1
ATOM 1171 C C . VAL A 1 153 ? -9.449 -13.016 13.300 1.00 97.31 153 VAL A C 1
ATOM 1173 O O . VAL A 1 153 ? -9.209 -12.120 12.491 1.00 97.31 153 VAL A O 1
ATOM 1176 N N . GLN A 1 154 ? -8.783 -13.117 14.450 1.00 96.00 154 GLN A N 1
ATOM 1177 C CA . GLN A 1 154 ? -7.553 -12.358 14.702 1.00 96.00 154 GLN A CA 1
ATOM 1178 C C . GLN A 1 154 ? -6.422 -12.869 13.802 1.00 96.00 154 GLN A C 1
ATOM 1180 O O . GLN A 1 154 ? -6.455 -14.021 13.377 1.00 96.00 154 GLN A O 1
ATOM 1185 N N . GLU A 1 155 ? -5.399 -12.040 13.570 1.00 92.88 155 GLU A N 1
ATOM 1186 C CA . GLU A 1 155 ? -4.207 -12.409 12.785 1.00 92.88 155 GLU A CA 1
ATOM 1187 C C . GLU A 1 155 ? -3.635 -13.772 13.212 1.00 92.88 155 GLU A C 1
ATOM 1189 O O . GLU A 1 155 ? -3.443 -14.664 12.391 1.00 92.88 155 GLU A O 1
ATOM 1194 N N . SER A 1 156 ? -3.414 -13.951 14.516 1.00 93.44 156 SER A N 1
ATOM 1195 C CA . SER A 1 156 ? -2.810 -15.156 15.094 1.00 93.44 156 SER A CA 1
ATOM 1196 C C . SER A 1 156 ? -3.674 -16.414 14.974 1.00 93.44 156 SER A C 1
ATOM 1198 O O . SER A 1 156 ? -3.174 -17.519 15.179 1.00 93.44 156 SER A O 1
ATOM 1200 N N . ALA A 1 157 ? -4.961 -16.252 14.666 1.00 94.94 157 ALA A N 1
ATOM 1201 C CA . ALA A 1 157 ? -5.924 -17.333 14.510 1.00 94.94 157 ALA A CA 1
ATOM 1202 C C . ALA A 1 157 ? -6.234 -17.646 13.037 1.00 94.94 157 ALA A C 1
ATOM 1204 O O . ALA A 1 157 ? -6.952 -18.612 12.780 1.00 94.94 157 ALA A O 1
ATOM 1205 N N . ALA A 1 158 ? -5.703 -16.866 12.087 1.00 92.81 158 ALA A N 1
ATOM 1206 C CA . ALA A 1 158 ? -5.872 -17.136 10.667 1.00 92.81 158 ALA A CA 1
ATOM 1207 C C . ALA A 1 158 ? -5.116 -18.417 10.282 1.00 92.81 158 ALA A C 1
ATOM 1209 O O . ALA A 1 158 ? -3.884 -18.480 10.342 1.00 92.81 158 ALA A O 1
ATOM 1210 N N . ALA A 1 159 ? -5.858 -19.458 9.909 1.00 89.94 159 ALA A N 1
ATOM 1211 C CA . ALA A 1 159 ? -5.307 -20.779 9.626 1.00 89.94 159 ALA A CA 1
ATOM 1212 C C . ALA A 1 159 ? -4.642 -20.829 8.247 1.00 89.94 159 ALA A C 1
ATOM 1214 O O . ALA A 1 159 ? -3.636 -21.518 8.060 1.00 89.94 159 ALA A O 1
ATOM 1215 N N . ASN A 1 160 ? -5.203 -20.102 7.276 1.00 90.69 160 ASN A N 1
ATOM 1216 C CA . ASN A 1 160 ? -4.668 -20.036 5.926 1.00 90.69 160 ASN A CA 1
ATOM 1217 C C . ASN A 1 160 ? -4.867 -18.647 5.314 1.00 90.69 160 ASN A C 1
ATOM 1219 O O . ASN A 1 160 ? -5.924 -18.320 4.780 1.00 90.69 160 ASN A O 1
ATOM 1223 N N . TRP A 1 161 ? -3.791 -17.866 5.280 1.00 92.38 161 TRP A N 1
ATOM 1224 C CA . TRP A 1 161 ? -3.768 -16.536 4.669 1.00 92.38 161 TRP A CA 1
ATOM 1225 C C . TRP A 1 161 ? -4.116 -16.513 3.178 1.00 92.38 161 TRP A C 1
ATOM 1227 O O . TRP A 1 161 ? -4.505 -15.468 2.656 1.00 92.38 161 TRP A O 1
ATOM 1237 N N . ALA A 1 162 ? -4.011 -17.644 2.471 1.00 91.75 162 ALA A N 1
ATOM 1238 C CA . ALA A 1 162 ? -4.461 -17.718 1.085 1.00 91.75 162 ALA A CA 1
ATOM 1239 C C . ALA A 1 162 ? -5.970 -17.455 0.956 1.00 91.75 162 ALA A C 1
ATOM 1241 O O . ALA A 1 162 ? -6.373 -16.865 -0.048 1.00 91.75 162 ALA A O 1
ATOM 1242 N N . ASN A 1 163 ? -6.736 -17.819 1.989 1.00 92.88 163 ASN A N 1
ATOM 1243 C CA . ASN A 1 163 ? -8.193 -17.751 2.057 1.00 92.88 163 ASN A CA 1
ATOM 1244 C C . ASN A 1 163 ? -8.719 -16.426 2.628 1.00 92.88 163 ASN A C 1
ATOM 1246 O O . ASN A 1 163 ? -9.928 -16.213 2.681 1.00 92.88 163 ASN A O 1
ATOM 1250 N N . VAL A 1 164 ? -7.835 -15.531 3.078 1.00 94.62 164 VAL A N 1
ATOM 1251 C CA . VAL A 1 164 ? -8.251 -14.224 3.588 1.00 94.62 164 VAL A CA 1
ATOM 1252 C C . VAL A 1 164 ? -8.653 -13.328 2.418 1.00 94.62 164 VAL A C 1
ATOM 1254 O O . VAL A 1 164 ? -7.818 -12.983 1.577 1.00 94.62 164 VAL A O 1
ATOM 1257 N N . ASN A 1 165 ? -9.926 -12.935 2.370 1.00 94.62 165 ASN A N 1
ATOM 1258 C CA . ASN A 1 165 ? -10.508 -12.151 1.274 1.00 94.62 165 ASN A CA 1
ATOM 1259 C C . ASN A 1 165 ? -11.067 -10.787 1.710 1.00 94.62 165 ASN A C 1
ATOM 1261 O O . ASN A 1 165 ? -11.352 -9.938 0.862 1.00 94.62 165 ASN A O 1
ATOM 1265 N N . SER A 1 166 ? -11.179 -10.525 3.012 1.00 95.25 166 SER A N 1
ATOM 1266 C CA . SER A 1 166 ? -11.624 -9.235 3.538 1.00 95.25 166 SER A CA 1
ATOM 1267 C C . SER A 1 166 ? -10.957 -8.894 4.869 1.00 95.25 166 SER A C 1
ATOM 1269 O O . SER A 1 166 ? -10.376 -9.745 5.540 1.00 95.25 166 SER A O 1
ATOM 1271 N N . VAL A 1 167 ? -11.027 -7.623 5.258 1.00 95.62 167 VAL A N 1
ATOM 1272 C CA . VAL A 1 167 ? -10.579 -7.133 6.564 1.00 95.62 167 VAL A CA 1
ATOM 1273 C C . VAL A 1 167 ? -11.692 -6.295 7.172 1.00 95.62 167 VAL A C 1
ATOM 1275 O O . VAL A 1 167 ? -12.243 -5.405 6.521 1.00 95.62 167 VAL A O 1
ATOM 1278 N N . ARG A 1 168 ? -12.017 -6.554 8.438 1.00 97.25 168 ARG A N 1
ATOM 1279 C CA . ARG A 1 168 ? -12.911 -5.722 9.240 1.00 97.25 168 ARG A CA 1
ATOM 1280 C C . ARG A 1 168 ? -12.094 -4.890 10.212 1.00 97.25 168 ARG A C 1
ATOM 1282 O O . ARG A 1 168 ? -11.493 -5.425 11.137 1.00 97.25 168 ARG A O 1
ATOM 1289 N N . LEU A 1 169 ? -12.134 -3.579 10.027 1.00 96.88 169 LEU A N 1
ATOM 1290 C CA . LEU A 1 169 ? -11.515 -2.609 10.919 1.00 96.88 169 LEU A CA 1
ATOM 1291 C C . LEU A 1 169 ? -12.551 -2.106 11.916 1.00 96.88 169 LEU A C 1
ATOM 1293 O O . LEU A 1 169 ? -13.656 -1.742 11.518 1.00 96.88 169 LEU A O 1
ATOM 1297 N N . THR A 1 170 ? -12.186 -2.064 13.194 1.00 97.88 170 THR A N 1
ATOM 1298 C CA . THR A 1 170 ? -12.990 -1.458 14.259 1.00 97.88 170 THR A CA 1
ATOM 1299 C C . THR A 1 170 ? -12.196 -0.355 14.941 1.00 97.88 170 THR A C 1
ATOM 1301 O O . THR A 1 170 ? -11.084 -0.581 15.417 1.00 97.88 170 THR A O 1
ATOM 1304 N N . LEU A 1 171 ? -12.792 0.832 15.009 1.00 97.00 171 LEU A N 1
ATOM 1305 C CA . LEU A 1 171 ? -12.300 1.970 15.772 1.00 97.00 171 LEU A CA 1
ATOM 1306 C C . LEU A 1 171 ? -13.184 2.182 16.998 1.00 97.00 171 LEU A C 1
ATOM 1308 O O . LEU A 1 171 ? -14.409 2.203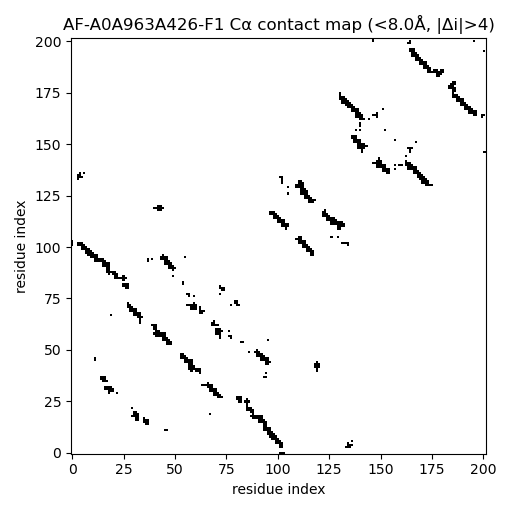 16.874 1.00 97.00 171 LEU A O 1
ATOM 1312 N N . THR A 1 172 ? -12.572 2.401 18.159 1.00 97.25 172 THR A N 1
ATOM 1313 C CA . THR A 1 172 ? -13.273 2.905 19.349 1.00 97.25 172 THR A CA 1
ATOM 1314 C C . THR A 1 172 ? -12.974 4.387 19.494 1.00 97.25 172 THR A C 1
ATOM 1316 O O . THR A 1 172 ? -11.828 4.770 19.739 1.00 97.25 172 THR A O 1
ATOM 1319 N N . LEU A 1 173 ? -14.003 5.212 19.333 1.00 94.75 173 LEU A N 1
ATOM 1320 C CA . LEU A 1 173 ? -13.933 6.655 19.498 1.00 94.75 173 LEU A CA 1
ATOM 1321 C C . LEU A 1 173 ? -14.408 7.035 20.896 1.00 94.75 173 LEU A C 1
ATOM 1323 O O . LEU A 1 173 ? -15.381 6.462 21.388 1.00 94.75 173 LEU A O 1
ATOM 1327 N N . GLU A 1 174 ? -13.768 8.032 21.501 1.00 93.06 174 GLU A N 1
ATOM 1328 C CA . GLU A 1 174 ? -14.229 8.644 22.744 1.00 93.06 174 GLU A CA 1
ATOM 1329 C C . GLU A 1 174 ? -14.506 10.135 22.576 1.00 93.06 174 GLU A C 1
ATOM 1331 O O . GLU A 1 174 ? -13.765 10.865 21.917 1.00 93.06 174 GLU A O 1
ATOM 1336 N N . SER A 1 175 ? -15.561 10.615 23.230 1.00 88.62 175 SER A N 1
ATOM 1337 C CA . SER A 1 175 ? -15.858 12.042 23.291 1.00 88.62 175 SER A CA 1
ATOM 1338 C C . SER A 1 175 ? -14.763 12.823 24.010 1.00 88.62 175 SER A C 1
ATOM 1340 O O . SER A 1 175 ? -14.213 12.373 25.018 1.00 88.62 175 SER A O 1
ATOM 1342 N N . LYS A 1 176 ? -14.544 14.074 23.589 1.00 81.06 176 LYS A N 1
ATOM 1343 C CA . LYS A 1 176 ? -13.664 15.022 24.295 1.00 81.06 176 LYS A CA 1
ATOM 1344 C C . LYS A 1 176 ? -14.139 15.382 25.699 1.00 81.06 176 LYS A C 1
ATOM 1346 O O . LYS A 1 176 ? -13.316 15.592 26.588 1.00 81.06 176 LYS A O 1
ATOM 1351 N N . SER A 1 177 ? -15.449 15.445 25.911 1.00 81.81 177 SER A N 1
ATOM 1352 C CA . SER A 1 177 ? -16.033 15.743 27.218 1.00 81.81 177 SER A CA 1
ATOM 1353 C C . SER A 1 177 ? -16.200 14.467 28.041 1.00 81.81 177 SER A C 1
ATOM 1355 O O . SER A 1 177 ? -16.661 13.447 27.527 1.00 81.81 177 SER A O 1
ATOM 1357 N N . ALA A 1 178 ? -15.840 14.536 29.321 1.00 76.75 178 ALA A N 1
ATOM 1358 C CA . ALA A 1 178 ? -16.194 13.536 30.328 1.00 76.75 178 ALA A CA 1
ATOM 1359 C C . ALA A 1 178 ? -17.544 13.886 30.984 1.00 76.75 178 ALA A C 1
ATOM 1361 O O . ALA A 1 178 ? -18.096 14.956 30.732 1.00 76.75 178 ALA A O 1
ATOM 1362 N N . ASN A 1 179 ? -18.061 13.004 31.844 1.00 78.75 179 ASN A N 1
ATOM 1363 C CA . ASN A 1 179 ? -19.335 13.170 32.554 1.00 78.75 179 ASN A CA 1
ATOM 1364 C C . ASN A 1 179 ? -20.582 13.279 31.669 1.00 78.75 179 ASN A C 1
ATOM 1366 O O . ASN A 1 179 ? -21.589 13.846 32.084 1.00 78.75 179 ASN A O 1
ATOM 1370 N N . ILE A 1 180 ? -20.530 12.720 30.460 1.00 80.50 180 ILE A N 1
ATOM 1371 C CA . ILE A 1 180 ? -21.668 12.731 29.528 1.00 80.50 180 ILE A CA 1
ATOM 1372 C C . ILE A 1 180 ? -22.386 11.380 29.436 1.00 80.50 180 ILE A C 1
ATOM 1374 O O . ILE A 1 180 ? -23.389 11.255 28.740 1.00 80.50 180 ILE A O 1
ATOM 1378 N N . THR A 1 181 ? -21.890 10.366 30.145 1.00 81.12 181 THR A N 1
ATOM 1379 C CA . THR A 1 181 ? -22.567 9.074 30.323 1.00 81.12 181 THR A CA 1
ATOM 1380 C C . THR A 1 181 ? -23.231 8.996 31.697 1.00 81.12 181 THR A C 1
ATOM 1382 O O . THR A 1 181 ? -22.887 9.748 32.610 1.00 81.12 181 THR A O 1
ATOM 1385 N N . LEU A 1 182 ? -24.149 8.041 31.875 1.00 74.31 182 LEU A N 1
ATOM 1386 C CA . LEU A 1 182 ? -24.879 7.822 33.135 1.00 74.31 182 LEU A CA 1
ATOM 1387 C C . LEU A 1 182 ? -23.972 7.467 34.329 1.00 74.31 182 LEU A C 1
ATOM 1389 O O . LEU A 1 182 ? -24.405 7.563 35.473 1.00 74.31 182 LEU A O 1
ATOM 1393 N N . THR A 1 183 ? -22.722 7.075 34.075 1.00 81.56 183 THR A N 1
ATOM 1394 C CA . THR A 1 183 ? -21.711 6.743 35.092 1.00 81.56 183 THR A CA 1
ATOM 1395 C C . THR A 1 183 ? -20.612 7.801 35.225 1.00 81.56 183 THR A C 1
ATOM 1397 O O . THR A 1 183 ? -19.630 7.571 35.925 1.00 81.56 183 THR A O 1
ATOM 1400 N N . GLY A 1 184 ? -20.738 8.959 34.566 1.00 76.44 184 GLY A N 1
ATOM 1401 C CA . GLY A 1 184 ? -19.732 10.028 34.632 1.00 76.44 184 GLY A CA 1
ATOM 1402 C C . GLY A 1 184 ? -18.538 9.852 33.673 1.00 76.44 184 GLY A C 1
ATOM 1403 O O . GLY A 1 184 ? -17.625 10.674 33.636 1.00 76.44 184 GLY A O 1
ATOM 1404 N N . GLY A 1 185 ? -18.527 8.806 32.847 1.00 85.25 185 GLY A N 1
ATOM 1405 C CA . GLY A 1 185 ? -17.485 8.560 31.846 1.00 85.25 185 GLY A CA 1
ATOM 1406 C C . GLY A 1 185 ? -17.611 9.406 30.572 1.00 85.25 185 GLY A C 1
ATOM 1407 O O . GLY A 1 185 ? -18.567 10.171 30.389 1.00 85.25 185 GLY A O 1
ATOM 1408 N N . ARG A 1 186 ? -16.642 9.225 29.669 1.00 86.62 186 ARG A N 1
ATOM 1409 C CA . ARG A 1 186 ? -16.705 9.683 28.272 1.00 86.62 186 ARG A CA 1
ATOM 1410 C C . ARG A 1 186 ? -17.667 8.794 27.485 1.00 86.62 186 ARG A C 1
ATOM 1412 O O . ARG A 1 186 ? -17.805 7.611 27.791 1.00 86.62 186 ARG A O 1
ATOM 1419 N N . LEU A 1 187 ? -18.337 9.356 26.484 1.00 89.50 187 LEU A N 1
ATOM 1420 C CA . LEU A 1 187 ? -19.108 8.553 25.538 1.00 89.50 187 LEU A CA 1
ATOM 1421 C C . LEU A 1 187 ? -18.129 7.766 24.672 1.00 89.50 187 LEU A C 1
ATOM 1423 O O . LEU A 1 187 ? -17.211 8.364 24.116 1.00 89.50 187 LEU A O 1
ATOM 1427 N N . GLN A 1 188 ? -18.354 6.461 24.542 1.00 92.56 188 GLN A N 1
ATOM 1428 C CA . GLN A 1 188 ? -17.602 5.603 23.634 1.00 92.56 188 GLN A CA 1
ATOM 1429 C C . GLN A 1 188 ? -18.503 5.139 22.491 1.00 92.56 188 GLN A C 1
ATOM 1431 O O . GLN A 1 188 ? -19.645 4.736 22.722 1.00 92.56 188 GLN A O 1
ATOM 1436 N N . GLN A 1 189 ? -17.985 5.164 21.267 1.00 93.19 189 GLN A N 1
ATOM 1437 C CA . GLN A 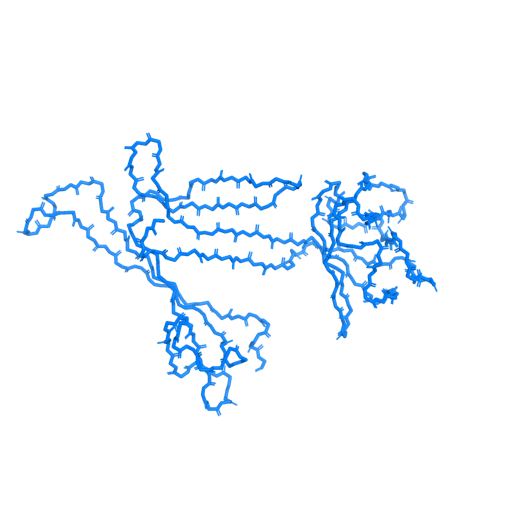1 189 ? -18.660 4.610 20.100 1.00 93.19 189 GLN A CA 1
ATOM 1438 C C . GLN A 1 189 ? -17.705 3.701 19.333 1.00 93.19 189 GLN A C 1
ATOM 1440 O O . GLN A 1 189 ? -16.600 4.104 18.981 1.00 93.19 189 GLN A O 1
ATOM 1445 N N . ASN A 1 190 ? -18.163 2.488 19.030 1.00 95.94 190 ASN A N 1
ATOM 1446 C CA . ASN A 1 190 ? -17.457 1.600 18.118 1.00 95.94 190 ASN A CA 1
ATOM 1447 C C . ASN A 1 190 ? -17.968 1.824 16.695 1.00 95.94 190 ASN A C 1
ATOM 1449 O O . ASN A 1 190 ? -19.171 1.749 16.440 1.00 95.94 190 ASN A O 1
ATOM 1453 N N . MET A 1 191 ? -17.048 2.078 15.774 1.00 95.56 191 MET A N 1
ATOM 1454 C CA . MET A 1 191 ? -17.315 2.163 14.344 1.00 95.56 191 MET A CA 1
ATOM 1455 C C . MET A 1 191 ? -16.576 1.031 13.649 1.00 95.56 191 MET A C 1
ATOM 1457 O O . MET A 1 191 ? -15.377 0.866 13.860 1.00 95.56 191 MET A O 1
ATOM 1461 N N . ALA A 1 192 ? -17.283 0.261 12.826 1.00 96.44 192 ALA A N 1
ATOM 1462 C CA . ALA A 1 192 ? -16.696 -0.839 12.079 1.00 96.44 192 ALA A CA 1
ATOM 1463 C C . ALA A 1 192 ? -16.910 -0.655 10.575 1.00 96.44 192 ALA A C 1
ATOM 1465 O O . ALA A 1 192 ? -17.998 -0.279 10.139 1.00 96.44 192 ALA A O 1
ATOM 1466 N N . ALA A 1 193 ? -15.879 -0.958 9.793 1.00 95.62 193 ALA A N 1
ATOM 1467 C CA . ALA A 1 193 ? -15.932 -1.012 8.338 1.00 95.62 193 ALA A CA 1
ATOM 1468 C C . ALA A 1 193 ? -15.333 -2.336 7.862 1.00 95.62 193 ALA A C 1
ATOM 1470 O O . ALA A 1 193 ? -14.347 -2.812 8.417 1.00 95.62 193 ALA A O 1
ATOM 1471 N N . THR A 1 194 ? -15.941 -2.941 6.844 1.00 95.25 194 THR A N 1
ATOM 1472 C CA . THR A 1 194 ? -15.436 -4.164 6.208 1.00 95.25 194 THR A CA 1
ATOM 1473 C C . THR A 1 194 ? -14.995 -3.831 4.792 1.00 95.25 194 THR A C 1
ATOM 1475 O O . THR A 1 194 ? -15.739 -3.195 4.048 1.00 95.25 194 THR A O 1
ATOM 1478 N N . ILE A 1 195 ? -13.781 -4.242 4.441 1.00 93.06 195 ILE A N 1
ATOM 1479 C CA . ILE A 1 195 ? -13.126 -3.933 3.173 1.00 93.06 195 ILE A CA 1
ATOM 1480 C C . ILE A 1 195 ? -12.743 -5.256 2.517 1.00 93.06 195 ILE A C 1
ATOM 1482 O O . ILE A 1 195 ? -12.016 -6.053 3.105 1.00 93.06 195 ILE A O 1
ATOM 1486 N N . GLY A 1 196 ? -13.229 -5.491 1.301 1.00 92.00 196 GLY A N 1
ATOM 1487 C CA . GLY A 1 196 ? -12.802 -6.626 0.489 1.00 92.00 196 GLY A CA 1
ATOM 1488 C C . GLY A 1 196 ? -11.425 -6.381 -0.132 1.00 92.00 196 GLY A C 1
ATOM 1489 O O . GLY A 1 196 ? -11.122 -5.273 -0.582 1.00 92.00 196 GLY A O 1
ATOM 1490 N N . LEU A 1 197 ? -10.582 -7.408 -0.164 1.00 88.69 197 LEU A N 1
ATOM 1491 C CA . LEU A 1 197 ? -9.234 -7.332 -0.717 1.00 88.69 197 LEU A CA 1
ATOM 1492 C C . LEU A 1 197 ? -9.289 -7.572 -2.228 1.00 88.69 197 LEU A C 1
ATOM 1494 O O . LEU A 1 197 ? -9.482 -8.697 -2.675 1.00 88.69 197 LEU A O 1
ATOM 1498 N N . ARG A 1 198 ? -9.090 -6.520 -3.034 1.00 79.75 198 ARG A N 1
ATOM 1499 C CA . ARG A 1 198 ? -9.251 -6.564 -4.504 1.00 79.75 198 ARG A CA 1
ATOM 1500 C C . ARG A 1 198 ? -8.483 -7.711 -5.180 1.00 79.75 198 ARG A C 1
ATOM 1502 O O . ARG A 1 198 ? -9.005 -8.314 -6.104 1.00 79.75 198 ARG A O 1
ATOM 1509 N N . ASN A 1 199 ? -7.288 -8.052 -4.697 1.00 73.31 199 ASN A N 1
ATOM 1510 C CA . ASN A 1 199 ? -6.469 -9.131 -5.270 1.00 73.31 199 ASN A CA 1
ATOM 1511 C C . ASN A 1 199 ? -6.924 -10.550 -4.855 1.00 73.31 199 ASN A C 1
ATOM 1513 O O . ASN A 1 199 ? -6.252 -11.523 -5.186 1.00 73.31 199 ASN A O 1
ATOM 1517 N N . LYS A 1 200 ? -8.015 -10.669 -4.089 1.00 79.00 200 LYS A N 1
ATOM 1518 C CA . LYS A 1 200 ? -8.548 -11.917 -3.513 1.00 79.00 200 LYS A CA 1
ATOM 1519 C C . LYS A 1 200 ? -10.033 -12.145 -3.805 1.00 79.00 200 LYS A C 1
ATOM 1521 O O . LYS A 1 200 ? -10.559 -13.188 -3.443 1.00 79.00 200 LYS A O 1
ATOM 1526 N N . LEU A 1 201 ? -10.692 -11.180 -4.441 1.00 61.97 201 LEU A N 1
ATOM 1527 C CA . LEU A 1 201 ? -12.068 -11.295 -4.907 1.00 61.97 201 LEU A CA 1
ATOM 1528 C C . LEU A 1 201 ? -12.007 -11.687 -6.387 1.00 61.97 201 LEU A C 1
ATOM 1530 O O . LEU A 1 201 ? -11.676 -10.842 -7.221 1.00 61.97 201 LEU A O 1
ATOM 1534 N N . GLN A 1 202 ? -12.245 -12.958 -6.703 1.00 56.75 202 GLN A N 1
ATOM 1535 C CA . GLN A 1 202 ? -12.373 -13.463 -8.074 1.00 56.75 202 GLN A CA 1
ATOM 1536 C C . GLN A 1 202 ? -13.678 -14.231 -8.228 1.00 56.75 202 GLN A C 1
ATOM 1538 O O . GLN A 1 202 ? -14.120 -14.808 -7.216 1.00 56.75 202 GLN A O 1
#

Foldseek 3Di:
DPPADKDKDKDFDPWKWFFPFWCPFFFQKTKTFPPTPDPDAAQFWKWKDAPPDIDIAGFHDGWDDHGITIGGGPCPRGVHSGTPTTDGRRMMMTGMKIKMWTWDQDPVRFIFIKIWTDDRNDIDIDTDGTQFDHKAKWFFFDPPPPLDGPDTHHPVPPPDPLRGFKMKIKTKGWDPDFLPDPVRGTDIDIDIDMGTDPVSRD

pLDDT: mean 92.14, std 6.34, range [56.75, 98.31]

Mean predicted aligned error: 5.8 Å

Sequence (202 aa):
IDGTDLITVTRADDCGAYLVGNMDTDNANVQVSADNTCAFEQNDLVLISDCGTSDLFQITNNPGGTGIMTLAHANGSNTTNRLSKAYGVDAQIFKFVHSDFYLKQNAFGERALYRRDWVKGAYVESELVEGVFNLQALYGEDTTADFSTDQYVQESAAANWANVNSVRLTLTLESKSANITLTGGRLQQNMAATIGLRNKLQ

Nearest PDB structures (foldseek):
  3oeh-assembly2_O  TM=5.720E-01  e=8.967E-01  Saccharomyces cerevisiae
  3fks-assembly3_V  TM=5.600E-01  e=3.055E+00  Saccharomyces cerevisiae
  1dnl-assembly1_A  TM=4.694E-01  e=1.573E+00  Escherichia coli K-12
  6ymh-assembly1_AAA  TM=2.844E-01  e=1.833E+00  Escherichia coli K-12

Radius of gyration: 21.57 Å; Cα contacts (8 Å, |Δi|>4): 473; chains: 1; bounding box: 47×41×61 Å

Secondary structure (DSSP, 8-state):
-TTS--EEEEEEEEEEEEBSS--SS--SEEEEESSSS----TT-EEEEE-SS-EEEEE--S----SSEEEEE--TTTSS-SS-SS---TT-EEEEEEEEEEEEEE-TTS-EEEEEEEEETTEEEEEEEEE-EEEEEEEEEE-SSSSSS--EEE-GGG-S-GGGEEEEEEEEEEE-SSSS-STTS---EEEEEEEEE-GGG--

Solvent-accessible surface area (backbone atoms only — not comparable to full-atom values): 11120 Å² total; per-residue (Å²): 85,92,97,37,48,74,47,77,50,73,44,73,44,96,38,42,35,44,30,74,47,55,39,91,58,61,46,44,61,46,47,25,37,44,82,49,74,52,89,67,46,46,32,34,42,33,34,39,34,48,100,86,54,72,46,77,46,34,27,64,43,77,49,58,60,81,67,50,20,50,47,29,28,47,51,92,77,25,102,46,38,59,62,96,58,56,50,46,51,83,21,37,36,21,44,42,44,45,37,37,36,37,47,46,66,46,100,84,70,47,38,16,35,30,40,35,33,62,52,60,80,41,78,49,76,45,80,75,42,75,36,32,77,42,40,45,67,28,41,16,32,30,85,80,79,79,74,50,69,75,47,74,33,46,75,94,66,57,87,52,74,89,34,44,32,30,39,36,42,37,38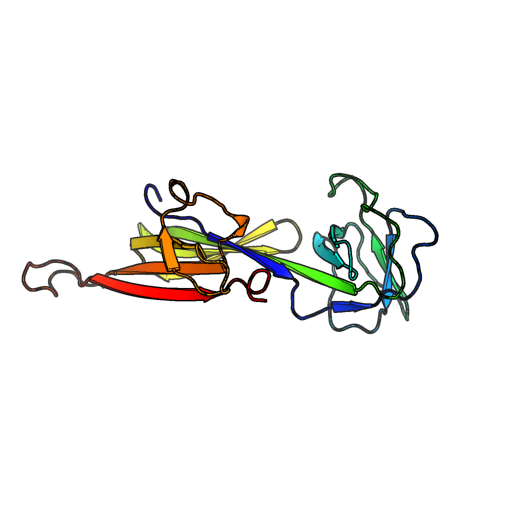,34,36,41,49,93,56,65,57,72,35,100,84,49,39,49,48,73,46,80,49,75,51,76,46,73,39,75,96,52,65,119